Protein AF-A0A3R7R3D2-F1 (afdb_monomer_lite)

Secondary structure (DSSP, 8-state):
--HHHHHSHHHHHHHHHHHHHHHHHHHSS-S---TT--EEEEETTEEEEHHHHHHHHHHHHHHHHHHHHH-SS--HHHHHHHHHHTT-SSS---TTHHHHHHHHHHHHHHHTT----HHHHHHHIIIIITEETTEE-HHHHHHIIIIIHHHHT--HHHHHHHHHHHHHHHHHHHHHHTT----HHHHHHHHHHHT-----------STTSSSSPPPPHHHHHHHH-

Structure (mmCIF, N/CA/C/O backbone):
data_AF-A0A3R7R3D2-F1
#
_entry.id   AF-A0A3R7R3D2-F1
#
loop_
_atom_site.group_PDB
_atom_site.id
_atom_site.type_symbol
_atom_site.label_atom_id
_atom_site.label_alt_id
_atom_site.label_comp_id
_atom_site.label_asym_id
_atom_site.label_entity_id
_atom_site.label_seq_id
_atom_site.pdbx_PDB_ins_code
_atom_site.Cartn_x
_atom_site.Cartn_y
_atom_site.Cartn_z
_atom_site.occupancy
_atom_site.B_iso_or_equiv
_atom_site.auth_seq_id
_atom_site.auth_comp_id
_atom_site.auth_asym_id
_atom_site.auth_atom_id
_atom_site.pdbx_PDB_model_num
ATOM 1 N N . MET A 1 1 ? -27.486 26.426 54.661 1.00 48.50 1 MET A N 1
ATOM 2 C CA . MET A 1 1 ? -27.066 26.237 53.249 1.00 48.50 1 MET A CA 1
ATOM 3 C C . MET A 1 1 ? -26.950 24.770 52.811 1.00 48.50 1 MET A C 1
ATOM 5 O O . MET A 1 1 ? -26.955 24.526 51.615 1.00 48.50 1 MET A O 1
ATOM 9 N N . LEU A 1 2 ? -26.895 23.789 53.725 1.00 50.38 2 LEU A N 1
ATOM 10 C CA . LEU A 1 2 ? -26.911 22.352 53.384 1.00 50.38 2 LEU A CA 1
ATOM 11 C C . LEU A 1 2 ? -28.327 21.762 53.187 1.00 50.38 2 LEU A C 1
ATOM 13 O O . LEU A 1 2 ? -28.480 20.761 52.495 1.00 50.38 2 LEU A O 1
ATOM 17 N N . GLU A 1 3 ? -29.375 22.386 53.736 1.00 55.31 3 GLU A N 1
ATOM 18 C CA . GLU A 1 3 ? -30.762 21.899 53.597 1.00 55.31 3 GLU A CA 1
ATOM 19 C C . GLU A 1 3 ? -31.335 22.055 52.183 1.00 55.31 3 GLU A C 1
ATOM 21 O O . GLU A 1 3 ? -32.093 21.198 51.727 1.00 55.31 3 GLU A O 1
ATOM 26 N N . THR A 1 4 ? -30.936 23.095 51.447 1.00 58.91 4 THR A N 1
ATOM 27 C CA . THR A 1 4 ? -31.393 23.321 50.068 1.00 58.91 4 THR A CA 1
ATOM 28 C C . THR A 1 4 ? -30.913 22.203 49.135 1.00 58.91 4 THR A C 1
ATOM 30 O O . THR A 1 4 ? -31.680 21.724 48.305 1.00 58.91 4 THR A O 1
ATOM 33 N N . PHE A 1 5 ? -29.689 21.696 49.330 1.00 55.75 5 PHE A N 1
ATOM 34 C CA . PHE A 1 5 ? -29.148 20.571 48.555 1.00 55.75 5 PHE A CA 1
ATOM 35 C C . PHE A 1 5 ? -29.854 19.239 48.838 1.00 55.75 5 PHE A C 1
ATOM 37 O O . PHE A 1 5 ? -29.937 18.391 47.949 1.00 55.75 5 PHE A O 1
ATOM 44 N N . ARG A 1 6 ? -30.405 19.060 50.046 1.00 60.88 6 ARG A N 1
ATOM 45 C CA . ARG A 1 6 ? -31.136 17.844 50.434 1.00 60.88 6 ARG A CA 1
ATOM 46 C C . ARG A 1 6 ? -32.587 17.835 49.935 1.00 60.88 6 ARG A C 1
ATOM 48 O O . ARG A 1 6 ? -33.145 16.773 49.689 1.00 60.88 6 ARG A O 1
ATOM 55 N N . LYS A 1 7 ? -33.197 19.013 49.758 1.00 64.69 7 LYS A N 1
ATOM 56 C CA . LYS A 1 7 ? -34.586 19.149 49.280 1.00 64.69 7 LYS A CA 1
ATOM 57 C C . LYS A 1 7 ? -34.721 18.966 47.763 1.00 64.69 7 LYS A C 1
ATOM 59 O O . LYS A 1 7 ? -35.743 18.471 47.304 1.00 64.69 7 LYS A O 1
ATOM 64 N N . TYR A 1 8 ? -33.686 19.314 46.996 1.00 64.62 8 TYR A N 1
ATOM 65 C CA . TYR A 1 8 ? -33.687 19.212 45.529 1.00 64.62 8 TYR A CA 1
ATOM 66 C C . TYR A 1 8 ? -32.844 18.054 44.985 1.00 64.62 8 TYR A C 1
ATOM 68 O O . TYR A 1 8 ? -32.629 17.980 43.780 1.00 64.62 8 TYR A O 1
ATOM 76 N N . THR A 1 9 ? -32.382 17.127 45.833 1.00 69.06 9 THR A N 1
ATOM 77 C CA . THR A 1 9 ? -31.526 16.005 45.403 1.00 69.06 9 THR A CA 1
ATOM 78 C C . THR A 1 9 ? -32.217 15.145 44.341 1.00 69.06 9 THR A C 1
ATOM 80 O O . THR A 1 9 ? -31.605 14.788 43.342 1.00 69.06 9 THR A O 1
ATOM 83 N N . ILE A 1 10 ? -33.520 14.891 44.502 1.00 71.56 10 ILE A N 1
ATOM 84 C CA . ILE A 1 10 ? -34.320 14.113 43.543 1.00 71.56 10 ILE A CA 1
ATOM 85 C C . ILE A 1 10 ? -34.501 14.883 42.225 1.00 71.56 10 ILE A C 1
ATOM 87 O O . ILE A 1 10 ? -34.337 14.314 41.148 1.00 71.56 10 ILE A O 1
ATOM 91 N N . SER A 1 11 ? -34.766 16.190 42.291 1.00 73.06 11 SER A N 1
ATOM 92 C CA . SER A 1 11 ? -34.887 17.050 41.106 1.00 73.06 11 SER A CA 1
ATOM 93 C C . SER A 1 11 ? -33.562 17.172 40.344 1.00 73.06 11 SER A C 1
ATOM 95 O O . SER A 1 11 ? -33.550 17.140 39.119 1.00 73.06 11 SER A O 1
ATOM 97 N N . MET A 1 12 ? -32.438 17.258 41.058 1.00 73.81 12 MET A N 1
ATOM 98 C CA . MET A 1 12 ? -31.099 17.340 40.475 1.00 73.81 12 MET A CA 1
ATOM 99 C C . MET A 1 12 ? -30.709 16.038 39.769 1.00 73.81 12 MET A C 1
ATOM 101 O O . MET A 1 12 ? -30.173 16.086 38.666 1.00 73.81 12 MET A O 1
ATOM 105 N N . ILE A 1 13 ? -31.042 14.884 40.360 1.00 77.25 13 ILE A N 1
ATOM 106 C CA . ILE A 1 13 ? -30.847 13.568 39.734 1.00 77.25 13 ILE A CA 1
ATOM 107 C C . ILE A 1 13 ? -31.709 13.440 38.475 1.00 77.25 13 ILE A C 1
ATOM 109 O O . ILE A 1 13 ? -31.206 13.000 37.446 1.00 77.25 13 ILE A O 1
ATOM 113 N N . ALA A 1 14 ? -32.972 13.877 38.510 1.00 79.50 14 ALA A N 1
ATOM 114 C CA . ALA A 1 14 ? -33.846 13.846 37.337 1.00 79.50 14 ALA A CA 1
ATOM 115 C C . ALA A 1 14 ? -33.295 14.697 36.177 1.00 79.50 14 ALA A C 1
ATOM 117 O O . ALA A 1 14 ? -33.272 14.238 35.037 1.00 79.50 14 ALA A O 1
ATOM 118 N N . VAL A 1 15 ? -32.777 15.898 36.462 1.00 80.38 15 VAL A N 1
ATOM 119 C CA . VAL A 1 15 ? -32.115 16.743 35.453 1.00 80.38 15 VAL A CA 1
ATOM 120 C C . VAL A 1 15 ? -30.860 16.063 34.903 1.00 80.38 15 VAL A C 1
ATOM 122 O O . VAL A 1 15 ? -30.658 16.051 33.692 1.00 80.38 15 VAL A O 1
ATOM 125 N N . LEU A 1 16 ? -30.045 15.446 35.762 1.00 77.81 16 LEU A N 1
ATOM 126 C CA . LEU A 1 16 ? -28.847 14.715 35.345 1.00 77.81 16 LEU A CA 1
ATOM 127 C C . LEU A 1 16 ? -29.184 13.528 34.439 1.00 77.81 16 LEU A C 1
ATOM 129 O O . LEU A 1 16 ? -28.505 13.321 33.441 1.00 77.81 16 LEU A O 1
ATOM 133 N N . VAL A 1 17 ? -30.255 12.792 34.742 1.00 80.62 17 VAL A N 1
ATOM 134 C CA . VAL A 1 17 ? -30.734 11.681 33.911 1.00 80.62 17 VAL A CA 1
ATOM 135 C C . VAL A 1 17 ? -31.257 12.189 32.571 1.00 80.62 17 VAL A C 1
ATOM 137 O O . VAL A 1 17 ? -30.937 11.595 31.552 1.00 80.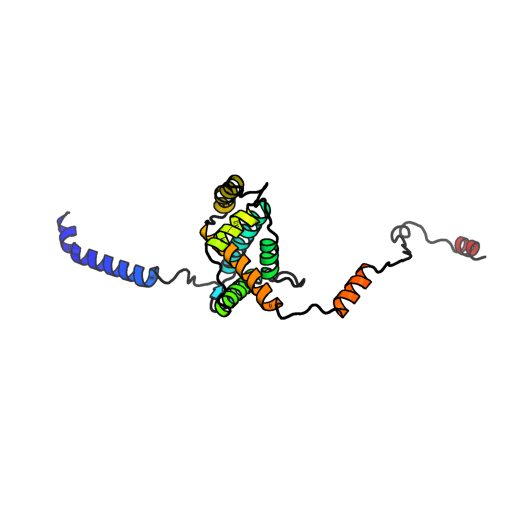62 17 VAL A O 1
ATOM 140 N N . VAL A 1 18 ? -31.988 13.306 32.522 1.00 80.69 18 VAL A N 1
ATOM 141 C CA . VAL A 1 18 ? -32.446 13.894 31.249 1.00 80.69 18 VAL A CA 1
ATOM 142 C C . VAL A 1 18 ? -31.270 14.392 30.409 1.00 80.69 18 VAL A C 1
ATOM 144 O O . VAL A 1 18 ? -31.238 14.146 29.205 1.00 80.69 18 VAL A O 1
ATOM 147 N N . VAL A 1 19 ? -30.269 15.026 31.028 1.00 77.19 19 VAL A N 1
ATOM 148 C CA . VAL A 1 19 ? -29.026 15.413 30.344 1.00 77.19 19 VAL A CA 1
ATOM 149 C C . VAL A 1 19 ? -28.287 14.177 29.846 1.00 77.19 19 VAL A C 1
ATOM 151 O O . VAL A 1 19 ? -27.844 14.172 28.706 1.00 77.19 19 VAL A O 1
ATOM 154 N N . PHE A 1 20 ? -28.195 13.117 30.650 1.00 75.31 20 PHE A N 1
ATOM 155 C CA . PHE A 1 20 ? -27.511 11.878 30.286 1.00 75.31 20 PHE A CA 1
ATOM 156 C C . PHE A 1 20 ? -28.239 11.123 29.172 1.00 75.31 20 PHE A C 1
ATOM 158 O O . PHE A 1 20 ? -27.601 10.669 28.236 1.00 75.31 20 PHE A O 1
ATOM 165 N N . VAL A 1 21 ? -29.569 11.046 29.206 1.00 73.06 21 VAL A N 1
ATOM 166 C CA . VAL A 1 21 ? -30.393 10.486 28.125 1.00 73.06 21 VAL A CA 1
ATOM 167 C C . VAL A 1 21 ? -30.248 11.344 26.868 1.00 73.06 21 VAL A C 1
ATOM 169 O O . VAL A 1 21 ? -30.033 10.800 25.791 1.00 73.06 21 VAL A O 1
ATOM 172 N N . GLY A 1 22 ? -30.244 12.674 26.991 1.00 63.66 22 GLY A N 1
ATOM 173 C CA . GLY A 1 22 ? -29.906 13.572 25.887 1.00 63.66 22 GLY A CA 1
ATOM 174 C C . GLY A 1 22 ? -28.520 13.274 25.307 1.00 63.66 22 GLY A C 1
ATOM 175 O O . GLY A 1 22 ? -28.381 13.118 24.102 1.00 63.66 22 GLY A O 1
ATOM 176 N N . LEU A 1 23 ? -27.504 13.097 26.149 1.00 68.62 23 LEU A N 1
ATOM 177 C CA . LEU A 1 23 ? -26.127 12.802 25.742 1.00 68.62 23 LEU A CA 1
ATOM 178 C C . LEU A 1 23 ? -25.950 11.384 25.183 1.00 68.62 23 LEU A C 1
ATOM 180 O O . LEU A 1 23 ? -25.135 11.182 24.295 1.00 68.62 23 LEU A O 1
ATOM 184 N N . VAL A 1 24 ? -26.710 10.400 25.650 1.00 65.31 24 VAL A N 1
ATOM 185 C CA . VAL A 1 24 ? -26.634 9.017 25.161 1.00 65.31 24 VAL A CA 1
ATOM 186 C C . VAL A 1 24 ? -27.396 8.868 23.846 1.00 65.31 24 VAL A C 1
ATOM 188 O O . VAL A 1 24 ? -26.887 8.240 22.923 1.00 65.31 24 VAL A O 1
ATOM 191 N N . PHE A 1 25 ? -28.569 9.492 23.708 1.00 60.38 25 PHE A N 1
ATOM 192 C CA . PHE A 1 25 ? -29.359 9.413 22.476 1.00 60.38 25 PHE A CA 1
ATOM 193 C C . PHE A 1 25 ? -28.894 10.393 21.387 1.00 60.38 25 PHE A C 1
ATOM 195 O O . PHE A 1 25 ? -28.944 10.036 20.214 1.00 60.38 25 PHE A O 1
ATOM 202 N N . PHE A 1 26 ? -28.387 11.586 21.728 1.00 54.88 26 PHE A N 1
ATOM 203 C CA . PHE A 1 26 ? -27.802 12.513 20.742 1.00 54.88 26 PHE A CA 1
ATOM 204 C C . PHE A 1 26 ? -26.276 12.402 20.613 1.00 54.88 26 PHE A C 1
ATOM 206 O O . PHE A 1 26 ? -25.740 12.627 19.527 1.00 54.88 26 PHE A O 1
ATOM 213 N N . GLY A 1 27 ? -25.559 12.051 21.681 1.00 41.72 27 GLY A N 1
ATOM 214 C CA . GLY A 1 27 ? -24.091 12.068 21.715 1.00 41.72 27 GLY A CA 1
ATOM 215 C C . GLY A 1 27 ? -23.402 10.755 21.341 1.00 41.72 27 GLY A C 1
ATOM 216 O O . GLY A 1 27 ? -22.196 10.776 21.111 1.00 41.72 27 GLY A O 1
ATOM 217 N N . ALA A 1 28 ? -24.122 9.635 21.206 1.00 44.97 28 ALA A N 1
ATOM 218 C CA . ALA A 1 28 ? -23.523 8.348 20.820 1.00 44.97 28 ALA A CA 1
ATOM 219 C C . ALA A 1 28 ? -23.758 7.938 19.349 1.00 44.97 28 ALA A C 1
ATOM 221 O O . ALA A 1 28 ? -23.298 6.878 18.935 1.00 44.97 28 ALA A O 1
ATOM 222 N N . GLY A 1 29 ? -24.435 8.767 18.542 1.00 43.28 29 GLY A N 1
ATOM 223 C CA . GLY A 1 29 ? -24.813 8.400 17.167 1.00 43.28 29 GLY A CA 1
ATOM 224 C C . GLY A 1 29 ? -24.763 9.512 16.119 1.00 43.28 29 GLY A C 1
ATOM 225 O O . GLY A 1 29 ? -25.191 9.289 14.992 1.00 43.28 29 GLY A O 1
ATOM 226 N N . SER A 1 30 ? -24.247 10.701 16.443 1.00 44.09 30 SER A N 1
ATOM 227 C CA . SER A 1 30 ? -24.150 11.809 15.481 1.00 44.09 30 SER A CA 1
ATOM 228 C C . SER A 1 30 ? -22.743 12.404 15.430 1.00 44.09 30 SER A C 1
ATOM 230 O O . SER A 1 30 ? -22.502 13.577 15.704 1.00 44.09 30 SER A O 1
ATOM 232 N N . SER A 1 31 ? -21.762 11.590 15.042 1.00 43.62 31 SER A N 1
ATOM 233 C CA . SER A 1 31 ? -20.476 12.131 14.609 1.00 43.62 31 SER A CA 1
ATOM 234 C C . SER A 1 31 ? -20.680 12.946 13.321 1.00 43.62 31 SER A C 1
ATOM 236 O O . SER A 1 31 ? -20.747 12.422 12.215 1.00 43.62 31 SER A O 1
ATOM 238 N N . ASN A 1 32 ? -20.746 14.270 13.484 1.00 42.47 32 ASN A N 1
ATOM 239 C CA . ASN A 1 32 ? -20.616 15.289 12.437 1.00 42.47 32 ASN A CA 1
ATOM 240 C C . ASN A 1 32 ? -21.773 15.456 11.433 1.00 42.47 32 ASN A C 1
ATOM 242 O O . ASN A 1 32 ? -21.513 15.653 10.243 1.00 42.47 32 ASN A O 1
ATOM 246 N N . LEU A 1 33 ? -23.027 15.561 11.891 1.00 42.34 33 LEU A N 1
ATOM 247 C CA . LEU A 1 33 ? -24.025 16.326 11.122 1.00 42.34 33 LEU A CA 1
ATOM 248 C C . LEU A 1 33 ? -23.747 17.834 11.277 1.00 42.34 33 LEU A C 1
ATOM 250 O O . LEU A 1 33 ? -24.447 18.577 11.960 1.00 42.34 33 LEU A O 1
ATOM 254 N N . GLY A 1 34 ? -22.661 18.289 10.652 1.00 41.44 34 GLY A N 1
ATOM 255 C CA . GLY A 1 34 ? -22.453 19.704 10.399 1.00 41.44 34 GLY A CA 1
ATOM 256 C C . GLY A 1 34 ? -23.502 20.174 9.398 1.00 41.44 34 GLY A C 1
ATOM 257 O O . GLY A 1 34 ? -23.398 19.876 8.210 1.00 41.44 34 GLY A O 1
ATOM 258 N N . PHE A 1 35 ? -24.504 20.909 9.874 1.00 43.88 35 PHE A N 1
ATOM 259 C CA . PHE A 1 35 ? -25.316 21.772 9.023 1.00 43.88 35 PHE A CA 1
ATOM 260 C C . PHE A 1 35 ? -24.374 22.690 8.218 1.00 43.88 35 PHE A C 1
ATOM 262 O O . PHE A 1 35 ? -23.633 23.475 8.807 1.00 43.88 35 PHE A O 1
ATOM 269 N N . GLY A 1 36 ? -24.393 22.589 6.882 1.00 52.12 36 GLY A N 1
ATOM 270 C CA . GLY A 1 36 ? -23.939 23.682 6.009 1.00 52.12 36 GLY A CA 1
ATOM 271 C C . GLY A 1 36 ? -22.860 23.406 4.954 1.00 52.12 36 GLY A C 1
ATOM 272 O O . GLY A 1 36 ? -22.473 24.354 4.281 1.00 52.12 36 GLY A O 1
ATOM 273 N N . ALA A 1 37 ? -22.373 22.177 4.750 1.00 59.75 37 ALA A N 1
ATOM 274 C CA . ALA A 1 37 ? -21.471 21.890 3.622 1.00 59.75 37 ALA A CA 1
ATOM 275 C C . ALA A 1 37 ? -22.144 20.955 2.601 1.00 59.75 37 ALA A C 1
ATOM 277 O O . ALA A 1 37 ? -22.624 19.895 3.009 1.00 59.75 37 ALA A O 1
ATOM 278 N N . PRO A 1 38 ? -22.181 21.303 1.298 1.00 71.69 38 PRO A N 1
ATOM 279 C CA . PRO A 1 38 ? -22.749 20.427 0.281 1.00 71.69 38 PRO A CA 1
ATOM 280 C C . PRO A 1 38 ? -21.961 19.115 0.205 1.00 71.69 38 PRO A C 1
ATOM 282 O O . PRO A 1 38 ? -20.733 19.095 0.345 1.00 71.69 38 PRO A O 1
ATOM 285 N N . VAL A 1 39 ? -22.683 18.015 -0.004 1.00 73.25 39 VAL A N 1
ATOM 286 C CA . VAL A 1 39 ? -22.083 16.713 -0.310 1.00 73.25 39 VAL A CA 1
ATOM 287 C C . VAL A 1 39 ? -21.448 16.819 -1.690 1.00 73.25 39 VAL A C 1
ATOM 289 O O . VAL A 1 39 ? -22.110 17.220 -2.643 1.00 73.25 39 VAL A O 1
ATOM 292 N N . VAL A 1 40 ? -20.157 16.504 -1.778 1.00 70.88 40 VAL A N 1
ATOM 293 C CA . VAL A 1 40 ? -19.385 16.591 -3.029 1.00 70.88 40 VAL A CA 1
ATOM 294 C C . VAL A 1 40 ? -19.168 15.205 -3.630 1.00 70.88 40 VAL A C 1
ATOM 296 O O . VAL A 1 40 ? -19.094 15.076 -4.846 1.00 70.88 40 VAL A O 1
ATOM 299 N N . VAL A 1 41 ? -19.100 14.167 -2.791 1.00 75.38 41 VAL A N 1
ATOM 300 C CA . VAL A 1 41 ? -18.951 12.772 -3.219 1.00 75.38 41 VAL A CA 1
ATOM 301 C C . VAL A 1 41 ? -19.862 11.886 -2.382 1.00 75.38 41 VAL A C 1
ATOM 303 O O . VAL A 1 41 ? -19.877 11.983 -1.153 1.00 75.3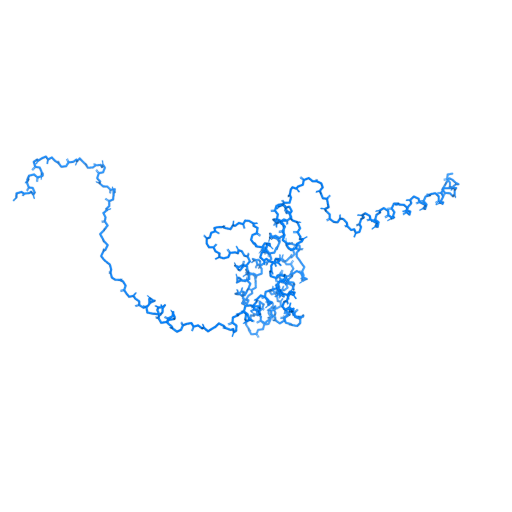8 41 VAL A O 1
ATOM 306 N N . GLU A 1 42 ? -20.593 11.002 -3.050 1.00 78.25 42 GLU A N 1
ATOM 307 C CA . GLU A 1 42 ? -21.302 9.884 -2.438 1.00 78.25 42 GLU A CA 1
ATOM 308 C C . GLU A 1 42 ? -20.794 8.592 -3.079 1.00 78.25 42 GLU A C 1
ATOM 310 O O . GLU A 1 42 ? -20.876 8.423 -4.292 1.00 78.25 42 GLU A O 1
ATOM 315 N N . ALA A 1 43 ? -20.229 7.700 -2.268 1.00 75.00 43 ALA A N 1
ATOM 316 C CA . ALA A 1 43 ? -19.701 6.420 -2.722 1.00 75.00 43 ALA A CA 1
ATOM 317 C C . ALA A 1 43 ? -20.078 5.336 -1.711 1.00 75.00 43 ALA A C 1
ATOM 319 O O . ALA A 1 43 ? -19.847 5.491 -0.513 1.00 75.00 43 ALA A O 1
ATOM 320 N N . TYR A 1 44 ? -20.691 4.250 -2.189 1.00 75.12 44 TYR A N 1
ATOM 321 C CA . TYR A 1 44 ? -21.086 3.093 -1.370 1.00 75.12 44 TYR A CA 1
ATOM 322 C C . TYR A 1 44 ? -21.882 3.455 -0.099 1.00 75.12 44 TYR A C 1
ATOM 324 O O . TYR A 1 44 ? -21.677 2.877 0.965 1.00 75.12 44 TYR A O 1
ATOM 332 N N . GLY A 1 45 ? -22.785 4.438 -0.201 1.00 72.25 45 GLY A N 1
ATOM 333 C CA . GLY A 1 45 ? -23.619 4.911 0.913 1.00 72.25 45 GLY A CA 1
ATOM 334 C C . GLY A 1 45 ? -22.909 5.843 1.902 1.00 72.25 45 GLY A C 1
ATOM 335 O O . GLY A 1 45 ? -23.534 6.313 2.852 1.00 72.25 45 GLY A O 1
ATOM 336 N N . GLN A 1 46 ? -21.626 6.150 1.685 1.00 79.50 46 GLN A N 1
ATOM 337 C CA . GLN A 1 46 ? -20.881 7.138 2.460 1.00 79.50 46 GLN A CA 1
ATOM 338 C C . GLN A 1 46 ? -20.887 8.490 1.745 1.00 79.50 46 GLN A C 1
ATOM 340 O O . GLN A 1 46 ? -20.537 8.591 0.568 1.00 79.50 46 GLN A O 1
ATOM 345 N N . LYS A 1 47 ? -21.275 9.542 2.473 1.00 81.44 47 LYS A N 1
ATOM 346 C CA . LYS A 1 47 ? -21.340 10.920 1.972 1.00 81.44 47 LYS A CA 1
ATOM 347 C C . LYS A 1 47 ? -20.169 11.724 2.514 1.00 81.44 47 LYS A C 1
ATOM 349 O O . LYS A 1 47 ? -19.973 11.796 3.726 1.00 81.44 47 LYS A O 1
ATOM 354 N N . PHE A 1 48 ? -19.435 12.372 1.619 1.00 78.69 48 PHE A N 1
ATOM 355 C CA . PHE A 1 48 ? -18.292 13.210 1.951 1.00 78.69 48 PHE A CA 1
ATOM 356 C C . PHE A 1 48 ? -18.544 14.647 1.508 1.00 78.69 48 PHE A C 1
ATOM 358 O O . PHE A 1 48 ? -18.869 14.926 0.349 1.00 78.69 48 PHE A O 1
ATOM 365 N N . ASN A 1 49 ? -18.334 15.586 2.428 1.00 82.50 49 ASN A N 1
ATOM 366 C CA . ASN A 1 49 ? -18.092 16.972 2.047 1.00 82.50 49 ASN A CA 1
ATOM 367 C C . ASN A 1 49 ? -16.621 17.162 1.630 1.00 82.50 49 ASN A C 1
ATOM 369 O O . ASN A 1 49 ? -15.753 16.343 1.937 1.00 82.50 49 ASN A O 1
ATOM 373 N N . GLN A 1 50 ? -16.313 18.277 0.965 1.00 78.25 50 GLN A N 1
ATOM 374 C CA . GLN A 1 50 ? -14.974 18.521 0.411 1.00 78.25 50 GLN A CA 1
ATOM 375 C C . GLN A 1 50 ? -13.848 18.492 1.462 1.00 78.25 50 GLN A C 1
ATOM 377 O O . GLN A 1 50 ? -12.735 18.053 1.180 1.00 78.25 50 GLN A O 1
ATOM 382 N N . ARG A 1 51 ? -14.118 18.948 2.693 1.00 80.12 51 ARG A N 1
ATOM 383 C CA . ARG A 1 51 ? -13.120 18.959 3.778 1.00 80.12 51 ARG A CA 1
ATOM 384 C C . ARG A 1 51 ? -12.864 17.560 4.329 1.00 80.12 51 ARG A C 1
ATOM 386 O O . ARG A 1 51 ? -11.724 17.235 4.643 1.00 80.12 51 ARG A O 1
ATOM 393 N N . GLN A 1 52 ? -13.914 16.759 4.484 1.00 79.00 52 GLN A N 1
ATOM 394 C CA . GLN A 1 52 ? -13.816 15.367 4.922 1.00 79.00 52 GLN A CA 1
ATOM 395 C C . GLN A 1 52 ? -13.053 14.540 3.898 1.00 79.00 52 GLN A C 1
ATOM 397 O O . GLN A 1 52 ? -12.173 13.778 4.285 1.00 79.00 52 GLN A O 1
ATOM 402 N N . LEU A 1 53 ? -13.340 14.759 2.616 1.00 77.88 53 LEU A N 1
ATOM 403 C CA . LEU A 1 53 ? -12.677 14.079 1.517 1.00 77.88 53 LEU A CA 1
ATOM 404 C C . LEU A 1 53 ? -11.165 14.336 1.523 1.00 77.88 53 LEU A C 1
ATOM 406 O O . LEU A 1 53 ? -10.387 13.393 1.648 1.00 77.88 53 LEU A O 1
ATOM 410 N N . LYS A 1 54 ? -10.755 15.614 1.537 1.00 77.69 54 LYS A N 1
ATOM 411 C CA . LYS A 1 54 ? -9.335 15.992 1.612 1.00 77.69 54 LYS A CA 1
ATOM 412 C C . LYS A 1 54 ? -8.646 15.426 2.846 1.00 77.69 54 LYS A C 1
ATOM 414 O O . LYS A 1 54 ? -7.572 14.854 2.745 1.00 77.69 54 LYS A O 1
ATOM 419 N N . LYS A 1 55 ? -9.273 15.525 4.023 1.00 81.50 55 LYS A N 1
ATOM 420 C CA . LYS A 1 55 ? -8.696 14.971 5.260 1.00 81.50 55 LYS A CA 1
ATOM 421 C C . LYS A 1 55 ? -8.531 13.453 5.203 1.00 81.50 55 LYS A C 1
ATOM 423 O O . LYS A 1 55 ? -7.591 12.929 5.795 1.00 81.50 55 LYS A O 1
ATOM 428 N N . PHE A 1 56 ? -9.459 12.750 4.564 1.00 79.56 56 PHE A N 1
ATOM 429 C CA . PHE A 1 56 ? -9.410 11.298 4.438 1.00 79.56 56 PHE A CA 1
ATOM 430 C C . PHE A 1 56 ? -8.271 10.859 3.513 1.00 79.56 56 PHE A C 1
ATOM 432 O O . PHE A 1 56 ? -7.479 9.990 3.886 1.00 79.56 56 PHE A O 1
ATOM 439 N N . GLU A 1 57 ? -8.153 11.515 2.359 1.00 80.12 57 GLU A N 1
ATOM 440 C CA . GLU A 1 57 ? -7.084 11.296 1.387 1.00 80.12 57 GLU A CA 1
ATOM 441 C C . GLU A 1 57 ? -5.709 11.673 1.948 1.00 80.12 57 GLU A C 1
ATOM 443 O O . GLU A 1 57 ? -4.796 10.849 1.942 1.00 80.12 57 GLU A O 1
ATOM 448 N N . GLU A 1 58 ? -5.561 12.882 2.499 1.00 82.06 58 GLU A N 1
ATOM 449 C CA . GLU A 1 58 ? -4.289 13.388 3.029 1.00 82.06 58 GLU A CA 1
ATOM 450 C C . GLU A 1 58 ? -3.715 12.475 4.115 1.00 82.06 58 GLU A C 1
ATOM 452 O O . GLU A 1 58 ? -2.505 12.278 4.181 1.00 82.06 58 GLU A O 1
ATOM 457 N N . ARG A 1 59 ? -4.558 11.900 4.980 1.00 81.12 59 ARG A N 1
ATOM 458 C CA . ARG A 1 59 ? -4.088 11.005 6.048 1.00 81.12 59 ARG A CA 1
ATOM 459 C C . ARG A 1 59 ? -3.515 9.701 5.498 1.00 81.12 59 ARG A C 1
ATOM 461 O O . ARG A 1 59 ? -2.453 9.282 5.949 1.00 81.12 59 ARG A O 1
ATOM 468 N N . HIS A 1 60 ? -4.196 9.076 4.537 1.00 82.19 60 HIS A N 1
ATOM 469 C CA . HIS A 1 60 ? -3.743 7.806 3.959 1.00 82.19 60 HIS A CA 1
ATOM 470 C C . HIS A 1 60 ? -2.529 7.995 3.059 1.00 82.19 60 HIS A C 1
ATOM 472 O O . HIS A 1 60 ? -1.543 7.277 3.200 1.00 82.19 60 HIS A O 1
ATOM 478 N N . THR A 1 61 ? -2.571 8.994 2.181 1.00 86.56 61 THR A N 1
ATOM 479 C CA . THR A 1 61 ? -1.469 9.272 1.255 1.00 86.56 61 THR A CA 1
ATOM 480 C C . THR A 1 61 ? -0.199 9.658 2.006 1.00 86.56 61 THR A C 1
ATOM 482 O O . THR A 1 61 ? 0.857 9.117 1.704 1.00 86.56 61 THR A O 1
ATOM 485 N N . ARG A 1 62 ? -0.284 10.486 3.059 1.00 89.75 62 ARG A N 1
ATOM 486 C CA . ARG A 1 62 ? 0.889 10.818 3.885 1.00 89.75 62 ARG A CA 1
ATOM 487 C C . ARG A 1 62 ? 1.491 9.599 4.571 1.00 89.75 62 ARG A C 1
ATOM 489 O O . ARG A 1 62 ? 2.712 9.499 4.594 1.00 89.75 62 ARG A O 1
ATOM 496 N N . LEU A 1 63 ? 0.674 8.691 5.111 1.00 92.00 63 LEU A N 1
ATOM 497 C CA . LEU A 1 63 ? 1.188 7.472 5.742 1.00 92.00 63 LEU A CA 1
ATOM 498 C C . LEU A 1 63 ? 1.922 6.592 4.724 1.00 92.00 63 LEU A C 1
ATOM 500 O O . LEU A 1 63 ? 3.030 6.147 5.007 1.00 92.00 63 LEU A O 1
ATOM 504 N N . ILE A 1 64 ? 1.350 6.407 3.529 1.00 92.62 64 ILE A N 1
ATOM 505 C CA . ILE A 1 64 ? 1.990 5.652 2.443 1.00 92.62 64 ILE A CA 1
ATOM 506 C C . ILE A 1 64 ? 3.304 6.312 2.023 1.00 92.62 64 ILE A C 1
ATOM 508 O O . ILE A 1 64 ? 4.311 5.621 1.889 1.00 92.62 64 ILE A O 1
ATOM 512 N N . THR A 1 65 ? 3.323 7.637 1.852 1.00 92.06 65 THR A N 1
ATOM 513 C CA . THR A 1 65 ? 4.538 8.375 1.487 1.00 92.06 65 THR A CA 1
ATOM 514 C C . THR A 1 65 ? 5.615 8.236 2.557 1.00 92.06 65 THR A C 1
ATOM 516 O O . THR A 1 65 ? 6.752 7.921 2.223 1.00 92.06 65 THR A O 1
ATOM 519 N N . ARG A 1 66 ? 5.275 8.424 3.841 1.00 93.38 66 ARG A N 1
ATOM 520 C CA . ARG A 1 66 ? 6.246 8.262 4.934 1.00 93.38 66 ARG A CA 1
ATOM 521 C C . ARG A 1 66 ? 6.790 6.847 4.983 1.00 93.38 66 ARG A C 1
ATOM 523 O O . ARG A 1 66 ? 8.002 6.681 5.051 1.00 93.38 66 ARG A O 1
ATOM 530 N N . LEU A 1 67 ? 5.916 5.849 4.887 1.00 94.12 67 LEU A N 1
ATOM 531 C CA . LEU A 1 67 ? 6.313 4.446 4.879 1.00 94.12 67 LEU A CA 1
ATOM 532 C C . LEU A 1 67 ? 7.238 4.145 3.694 1.00 94.12 67 LEU A C 1
ATOM 534 O O . LEU A 1 67 ? 8.302 3.581 3.891 1.00 94.12 67 LEU A O 1
ATOM 538 N N . SER A 1 68 ? 6.903 4.620 2.493 1.00 92.81 68 SER A N 1
ATOM 539 C CA . SER A 1 68 ? 7.715 4.402 1.286 1.00 92.81 68 SER A CA 1
ATOM 540 C C . SER A 1 68 ? 9.099 5.061 1.350 1.00 92.81 68 SER A C 1
ATOM 542 O O . SER A 1 68 ? 10.022 4.601 0.692 1.00 92.81 68 SER A O 1
ATOM 544 N N . MET A 1 69 ? 9.248 6.150 2.112 1.00 91.56 69 MET A N 1
ATOM 545 C CA . MET A 1 69 ? 10.522 6.869 2.258 1.00 91.56 69 MET A CA 1
ATOM 546 C C . MET A 1 69 ? 11.411 6.344 3.391 1.00 91.56 69 MET A C 1
ATOM 548 O O . MET A 1 69 ? 12.608 6.613 3.381 1.00 91.56 69 MET A O 1
ATOM 552 N N . SER A 1 70 ? 10.830 5.676 4.388 1.00 92.38 70 SER A N 1
ATOM 553 C CA . SER A 1 70 ? 11.519 5.291 5.632 1.00 92.38 70 SER A CA 1
ATOM 554 C C . SER A 1 70 ? 11.707 3.785 5.786 1.00 92.38 70 SER A C 1
ATOM 556 O O . SER A 1 70 ? 12.627 3.354 6.477 1.00 92.38 70 SER A O 1
ATOM 558 N N . ALA A 1 71 ? 10.853 2.982 5.151 1.00 93.94 71 ALA A N 1
ATOM 559 C CA . ALA A 1 71 ? 10.977 1.536 5.136 1.00 93.94 71 ALA A CA 1
ATOM 560 C C . ALA A 1 71 ? 12.246 1.133 4.352 1.00 93.94 71 ALA A C 1
ATOM 562 O O . ALA A 1 71 ? 12.381 1.526 3.192 1.00 93.94 71 ALA A O 1
ATOM 563 N N . PRO A 1 72 ? 13.182 0.376 4.956 1.00 95.44 72 PRO A N 1
ATOM 564 C CA . PRO A 1 72 ? 14.428 -0.023 4.298 1.00 95.44 72 PRO A CA 1
ATOM 565 C C . PRO A 1 72 ? 14.251 -1.152 3.270 1.00 95.44 72 PRO A C 1
ATOM 567 O O . PRO A 1 72 ? 15.161 -1.396 2.479 1.00 95.44 72 PRO A O 1
ATOM 570 N N . GLY A 1 73 ? 13.119 -1.859 3.308 1.00 95.44 73 GLY A N 1
ATOM 571 C CA . GLY A 1 73 ? 12.830 -3.005 2.455 1.00 95.44 73 GLY A CA 1
ATOM 572 C C . GLY A 1 73 ? 12.034 -2.658 1.195 1.00 95.44 73 GLY A C 1
ATOM 573 O O . GLY A 1 73 ? 12.071 -1.538 0.683 1.00 95.44 73 GLY A O 1
ATOM 574 N N . ASP A 1 74 ? 11.310 -3.645 0.668 1.00 94.81 74 ASP A N 1
ATOM 575 C CA . ASP A 1 74 ? 10.563 -3.504 -0.581 1.00 94.81 74 ASP A CA 1
ATOM 576 C C . ASP A 1 74 ? 9.226 -2.782 -0.363 1.00 94.81 74 ASP A C 1
ATOM 578 O O . ASP A 1 74 ? 8.357 -3.227 0.384 1.00 94.81 74 ASP A O 1
ATOM 582 N N . THR A 1 75 ? 9.047 -1.661 -1.060 1.00 95.19 75 THR A N 1
ATOM 583 C CA . THR A 1 75 ? 7.849 -0.814 -1.001 1.00 95.19 75 THR A CA 1
ATOM 584 C C . THR A 1 75 ? 7.060 -0.811 -2.315 1.00 95.19 75 THR A C 1
ATOM 586 O O . THR A 1 75 ? 6.100 -0.047 -2.460 1.00 95.19 75 THR A O 1
ATOM 589 N N . GLN A 1 76 ? 7.393 -1.681 -3.277 1.00 93.00 76 GLN A N 1
ATOM 590 C CA . GLN A 1 76 ? 6.763 -1.708 -4.599 1.00 93.00 76 GLN A CA 1
ATOM 591 C C . GLN A 1 76 ? 5.240 -1.875 -4.513 1.00 93.00 76 GLN A C 1
ATOM 593 O O . GLN A 1 76 ? 4.499 -1.112 -5.141 1.00 93.00 76 GLN A O 1
ATOM 598 N N . ALA A 1 77 ? 4.759 -2.815 -3.695 1.00 93.06 77 ALA A N 1
ATOM 599 C CA . ALA A 1 77 ? 3.327 -3.059 -3.524 1.00 93.06 77 ALA A CA 1
ATOM 600 C C . ALA A 1 77 ? 2.582 -1.837 -2.949 1.00 93.06 77 ALA A C 1
ATOM 602 O O . ALA A 1 77 ? 1.447 -1.567 -3.344 1.00 93.06 77 ALA A O 1
ATOM 603 N N . LEU A 1 78 ? 3.226 -1.044 -2.079 1.00 93.12 78 LEU A N 1
ATOM 604 C CA . LEU A 1 78 ? 2.668 0.221 -1.581 1.00 93.12 78 LEU A CA 1
ATOM 605 C C . LEU A 1 78 ? 2.552 1.255 -2.702 1.00 93.12 78 LEU A C 1
ATOM 607 O O . LEU A 1 78 ? 1.522 1.918 -2.835 1.00 93.12 78 LEU A O 1
ATOM 611 N N . GLY A 1 79 ? 3.592 1.376 -3.530 1.00 90.06 79 GLY A N 1
ATOM 612 C CA . GLY A 1 79 ? 3.600 2.282 -4.677 1.00 90.06 79 GLY A CA 1
ATOM 613 C C . GLY A 1 79 ? 2.569 1.893 -5.738 1.00 90.06 79 GLY A C 1
ATOM 614 O O . GLY A 1 79 ? 1.931 2.754 -6.344 1.00 90.06 79 GLY A O 1
ATOM 615 N N . GLU A 1 80 ? 2.364 0.600 -5.974 1.00 90.25 80 GLU A N 1
ATOM 616 C CA . GLU A 1 80 ? 1.289 0.105 -6.835 1.00 90.25 80 GLU A CA 1
ATOM 617 C C . GLU A 1 80 ? -0.094 0.348 -6.245 1.00 90.25 80 GLU A C 1
ATOM 619 O O . GLU A 1 80 ? -0.986 0.785 -6.973 1.00 90.25 80 GLU A O 1
ATOM 624 N N . TYR A 1 81 ? -0.277 0.105 -4.947 1.00 92.56 81 TYR A N 1
ATOM 625 C CA . TYR A 1 81 ? -1.518 0.412 -4.245 1.00 92.56 81 TYR A CA 1
ATOM 626 C C . TYR A 1 81 ? -1.857 1.902 -4.377 1.00 92.56 81 TYR A C 1
ATOM 628 O O . TYR A 1 81 ? -2.932 2.244 -4.869 1.00 92.56 81 TYR A O 1
ATOM 636 N N . ALA A 1 82 ? -0.909 2.794 -4.072 1.00 89.69 82 ALA A N 1
ATOM 637 C CA . ALA A 1 82 ? -1.099 4.237 -4.196 1.00 89.69 82 ALA A CA 1
ATOM 638 C C . ALA A 1 82 ? -1.450 4.664 -5.628 1.00 89.69 82 ALA A C 1
ATOM 640 O O . ALA A 1 82 ? -2.406 5.412 -5.821 1.00 89.69 82 ALA A O 1
ATOM 641 N N . ARG A 1 83 ? -0.726 4.161 -6.638 1.00 86.75 83 ARG A N 1
ATOM 642 C CA . ARG A 1 83 ? -0.993 4.465 -8.057 1.00 86.75 83 ARG A CA 1
ATOM 643 C C . ARG A 1 83 ? -2.344 3.939 -8.531 1.00 86.75 83 ARG A C 1
ATOM 645 O O . ARG A 1 83 ? -3.035 4.626 -9.276 1.00 86.75 83 ARG A O 1
ATOM 652 N N . THR A 1 84 ? -2.725 2.739 -8.094 1.00 87.56 84 THR A N 1
ATOM 653 C CA . THR A 1 84 ? -4.023 2.139 -8.432 1.00 87.56 84 THR A CA 1
ATOM 654 C C . THR A 1 84 ? -5.153 3.002 -7.874 1.00 87.56 84 THR A C 1
ATOM 656 O O . THR A 1 84 ? -6.095 3.326 -8.592 1.00 87.56 84 THR A O 1
ATOM 659 N N . LEU A 1 85 ? -5.033 3.436 -6.616 1.00 88.12 85 LEU A N 1
ATOM 660 C CA . LEU A 1 85 ? -6.043 4.281 -5.988 1.00 88.12 85 LEU A CA 1
ATOM 661 C C . LEU A 1 85 ? -6.064 5.704 -6.547 1.00 88.12 85 LEU A C 1
ATOM 663 O O . LEU A 1 85 ? -7.142 6.262 -6.712 1.00 88.12 85 LEU A O 1
ATOM 667 N N . ALA A 1 86 ? -4.914 6.276 -6.897 1.00 83.25 86 ALA A N 1
ATOM 668 C CA . ALA A 1 86 ? -4.827 7.609 -7.492 1.00 83.25 86 ALA A CA 1
ATOM 669 C C . ALA A 1 86 ? -5.447 7.714 -8.903 1.00 83.25 86 ALA A C 1
ATOM 671 O O . ALA A 1 86 ? -5.490 8.812 -9.443 1.00 83.25 86 ALA A O 1
ATOM 672 N N . GLY A 1 87 ? -5.936 6.609 -9.488 1.00 71.62 87 GLY A N 1
ATOM 673 C CA . GLY A 1 87 ? -6.695 6.627 -10.738 1.00 71.62 87 GLY A CA 1
ATOM 674 C C . GLY A 1 87 ? -5.806 6.726 -11.974 1.00 71.62 87 GLY A C 1
ATOM 675 O O . GLY A 1 87 ? -5.922 7.684 -12.723 1.00 71.62 87 GLY A O 1
ATOM 676 N N . GLY A 1 88 ? -4.938 5.726 -12.190 1.00 59.25 88 GLY A N 1
ATOM 677 C CA . GLY A 1 88 ? -3.838 5.664 -13.176 1.00 59.25 88 GLY A CA 1
ATOM 678 C C . GLY A 1 88 ? -4.103 5.951 -14.671 1.00 59.25 88 GLY A C 1
ATOM 679 O O . GLY A 1 88 ? -3.294 5.551 -15.503 1.00 59.25 88 GLY A O 1
ATOM 680 N N . SER A 1 89 ? -5.175 6.641 -15.052 1.00 51.34 89 SER A N 1
ATOM 681 C CA . SER A 1 89 ? -5.329 7.234 -16.378 1.00 51.34 89 SER A CA 1
ATOM 682 C C . SER A 1 89 ? -4.628 8.595 -16.408 1.00 51.34 89 SER A C 1
ATOM 684 O O . SER A 1 89 ? -4.877 9.430 -15.549 1.00 51.34 89 SER A O 1
ATOM 686 N N . GLY A 1 90 ? -3.771 8.865 -17.396 1.00 47.75 90 GLY A N 1
ATOM 687 C CA . GLY A 1 90 ? -3.094 10.162 -17.589 1.00 47.75 90 GLY A CA 1
ATOM 688 C C . GLY A 1 90 ? -4.014 11.362 -17.891 1.00 47.75 90 GLY A C 1
ATOM 689 O O . GLY A 1 90 ? -3.555 12.369 -18.421 1.00 47.75 90 GLY A O 1
ATOM 690 N N . LEU A 1 91 ? -5.305 11.262 -17.579 1.00 45.59 91 LEU A N 1
ATOM 691 C CA . LEU A 1 91 ? -6.249 12.367 -17.504 1.00 45.59 91 LEU A CA 1
ATOM 692 C C . LEU A 1 91 ? -6.148 12.876 -16.065 1.00 45.59 91 LEU A C 1
ATOM 694 O O . LEU A 1 91 ? -6.507 12.152 -15.147 1.00 45.59 91 LEU A O 1
ATOM 698 N N . GLY A 1 92 ? -5.528 14.045 -15.879 1.00 44.34 92 GLY A N 1
ATOM 699 C CA . GLY A 1 92 ? -5.012 14.523 -14.590 1.00 44.34 92 GLY A CA 1
ATOM 700 C C . GLY A 1 92 ? -5.938 14.318 -13.379 1.00 44.34 92 GLY A C 1
ATOM 701 O O . GLY A 1 92 ? -7.156 14.289 -13.531 1.00 44.34 92 GLY A O 1
ATOM 702 N N . PRO A 1 93 ? -5.363 14.219 -12.167 1.00 46.41 93 PRO A N 1
ATOM 703 C CA . PRO A 1 93 ? -6.060 13.732 -10.982 1.00 46.41 93 PRO A CA 1
ATOM 704 C C . PRO A 1 93 ? -7.330 14.541 -10.722 1.00 46.41 93 PRO A C 1
ATOM 706 O O . PRO A 1 93 ? -7.263 15.729 -10.386 1.00 46.41 93 PRO A O 1
ATOM 709 N N . THR A 1 94 ? -8.498 13.904 -10.817 1.00 54.62 94 THR A N 1
ATOM 710 C CA . THR A 1 94 ? -9.662 14.434 -10.120 1.00 54.62 94 THR A CA 1
ATOM 711 C C . THR A 1 94 ? -9.412 14.208 -8.634 1.00 54.62 94 THR A C 1
ATOM 713 O O . THR A 1 94 ? -9.112 13.102 -8.198 1.00 54.62 94 THR A O 1
ATOM 716 N N . SER A 1 95 ? -9.496 15.278 -7.837 1.00 56.69 95 SER A N 1
ATOM 717 C CA . SER A 1 95 ? -9.155 15.344 -6.396 1.00 56.69 95 SER A CA 1
ATOM 718 C C . SER A 1 95 ? -9.933 14.363 -5.484 1.00 56.69 95 SER A C 1
ATOM 720 O O . SER A 1 95 ? -9.905 14.499 -4.264 1.00 56.69 95 SER A O 1
ATOM 722 N N . ASN A 1 96 ? -10.669 13.409 -6.052 1.00 67.19 96 ASN A N 1
ATOM 723 C CA . ASN A 1 96 ? -11.572 12.495 -5.371 1.00 67.19 96 ASN A CA 1
ATOM 724 C C . ASN A 1 96 ? -11.259 11.016 -5.673 1.00 67.19 96 ASN A C 1
ATOM 726 O O . ASN A 1 96 ? -11.814 10.144 -4.999 1.00 67.19 96 ASN A O 1
ATOM 730 N N . ASP A 1 97 ? -10.394 10.721 -6.651 1.00 79.94 97 ASP A N 1
ATOM 731 C CA . ASP A 1 97 ? -10.214 9.365 -7.188 1.00 79.94 97 ASP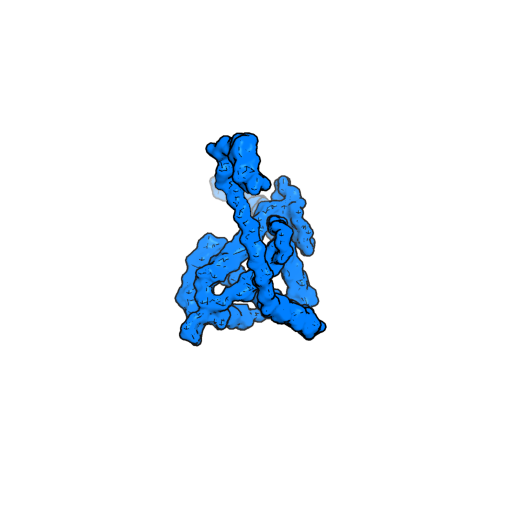 A CA 1
ATOM 732 C C . ASP A 1 97 ? -9.687 8.407 -6.129 1.00 79.94 97 ASP A C 1
ATOM 734 O O . ASP A 1 97 ? -10.214 7.309 -5.973 1.00 79.94 97 ASP A O 1
ATOM 738 N N . PHE A 1 98 ? -8.734 8.862 -5.312 1.00 84.56 98 PHE A N 1
ATOM 739 C CA . PHE A 1 98 ? -8.169 8.058 -4.233 1.00 84.56 98 PHE A CA 1
ATOM 740 C C . PHE A 1 98 ? -9.238 7.546 -3.266 1.00 84.56 98 PHE A C 1
ATOM 742 O O . PHE A 1 98 ? -9.263 6.364 -2.921 1.00 84.56 98 PHE A O 1
ATOM 749 N N . VAL A 1 99 ? -10.142 8.426 -2.826 1.00 84.75 99 VAL A N 1
ATOM 750 C CA . VAL A 1 99 ? -11.170 8.059 -1.846 1.00 84.75 99 VAL A CA 1
ATOM 751 C C . VAL A 1 99 ? -12.193 7.122 -2.465 1.00 84.75 99 VAL A C 1
ATOM 753 O O . VAL A 1 99 ? -12.519 6.100 -1.865 1.00 84.75 99 VAL A O 1
ATOM 756 N N . VAL A 1 100 ? -12.674 7.445 -3.667 1.00 85.31 100 VAL A N 1
ATOM 757 C CA . VAL A 1 100 ? -13.656 6.615 -4.371 1.00 85.31 100 VAL A CA 1
ATOM 758 C C . VAL A 1 100 ? -13.072 5.234 -4.652 1.00 85.31 100 VAL A C 1
ATOM 760 O O . VAL A 1 100 ? -13.670 4.239 -4.255 1.00 85.31 100 VAL A O 1
ATOM 763 N N . ASN A 1 101 ? -11.872 5.160 -5.230 1.00 88.88 101 ASN A N 1
ATOM 764 C CA . ASN A 1 101 ? -11.212 3.900 -5.562 1.00 88.88 101 ASN A CA 1
ATOM 765 C C . ASN A 1 101 ? -10.893 3.069 -4.321 1.00 88.88 101 ASN A C 1
ATOM 767 O O . ASN A 1 101 ? -11.011 1.846 -4.359 1.00 88.88 101 ASN A O 1
ATOM 771 N N . ARG A 1 102 ? -10.541 3.704 -3.197 1.00 90.19 102 ARG A N 1
ATOM 772 C CA . ARG A 1 102 ? -10.337 2.978 -1.942 1.00 90.19 102 ARG A CA 1
ATOM 773 C C . ARG A 1 102 ? -11.637 2.375 -1.422 1.00 90.19 102 ARG A C 1
ATOM 775 O O . ARG A 1 102 ? -11.638 1.226 -0.994 1.00 90.19 102 ARG A O 1
ATOM 782 N N . LEU A 1 103 ? -12.742 3.117 -1.468 1.00 89.56 103 LEU A N 1
ATOM 783 C CA . LEU A 1 103 ? -14.048 2.584 -1.072 1.00 89.56 103 LEU A CA 1
ATOM 784 C C . LEU A 1 103 ? -14.499 1.461 -2.016 1.00 89.56 103 LEU A C 1
ATOM 786 O O . LEU A 1 103 ? -15.025 0.451 -1.551 1.00 89.56 103 LEU A O 1
ATOM 790 N N . THR A 1 104 ? -14.218 1.590 -3.316 1.00 90.81 104 THR A N 1
ATOM 791 C CA . THR A 1 104 ? -14.419 0.526 -4.310 1.00 90.81 104 THR A CA 1
ATOM 792 C C . THR A 1 104 ? -13.618 -0.717 -3.957 1.00 90.81 104 THR A C 1
ATOM 794 O O . THR A 1 104 ? -14.168 -1.816 -3.946 1.00 90.81 104 THR A O 1
ATOM 797 N N . LEU A 1 105 ? -12.341 -0.554 -3.608 1.00 92.50 105 LEU A N 1
ATOM 798 C CA . LEU A 1 105 ? -11.495 -1.651 -3.155 1.00 92.50 105 LEU A CA 1
ATOM 799 C C . LEU A 1 105 ? -12.071 -2.299 -1.894 1.00 92.50 105 LEU A C 1
ATOM 801 O O . LEU A 1 105 ? -12.195 -3.515 -1.851 1.00 92.50 105 LEU A O 1
ATOM 805 N N . GLN A 1 106 ? -12.482 -1.519 -0.894 1.00 92.06 106 GLN A N 1
ATOM 806 C CA . GLN A 1 106 ? -13.081 -2.051 0.334 1.00 92.06 106 GLN A CA 1
ATOM 807 C C . GLN A 1 106 ? -14.365 -2.840 0.076 1.00 92.06 106 GLN A C 1
ATOM 809 O O . GLN A 1 106 ? -14.552 -3.914 0.651 1.00 92.06 106 GLN A O 1
ATOM 814 N N . LYS A 1 107 ? -15.217 -2.349 -0.828 1.00 92.38 107 LYS A N 1
ATOM 815 C CA . LYS A 1 107 ? -16.401 -3.073 -1.296 1.00 92.38 107 LYS A CA 1
ATOM 816 C C . LYS A 1 107 ? -16.008 -4.385 -1.978 1.00 92.38 107 LYS A C 1
ATOM 818 O O . LYS A 1 107 ? -16.554 -5.424 -1.626 1.00 92.38 107 LYS A O 1
ATOM 823 N N . ALA A 1 108 ? -15.046 -4.350 -2.899 1.00 92.06 108 ALA A N 1
ATOM 824 C CA . ALA A 1 108 ? -14.573 -5.538 -3.604 1.00 92.06 108 ALA A CA 1
ATOM 825 C C . ALA A 1 108 ? -13.962 -6.565 -2.639 1.00 92.06 108 ALA A C 1
ATOM 827 O O . ALA A 1 108 ? -14.284 -7.743 -2.720 1.00 92.06 108 ALA A O 1
ATOM 828 N N . MET A 1 109 ? -13.149 -6.137 -1.671 1.00 93.88 109 MET A N 1
ATOM 829 C CA . MET A 1 109 ? -12.617 -7.030 -0.640 1.00 93.88 109 MET A CA 1
ATOM 830 C C . MET A 1 109 ? -13.743 -7.749 0.111 1.00 93.88 109 MET A C 1
ATOM 832 O O . MET A 1 109 ? -13.668 -8.958 0.300 1.00 93.88 109 MET A O 1
ATOM 836 N N . ALA A 1 110 ? -14.803 -7.031 0.494 1.00 93.44 110 ALA A N 1
ATOM 837 C CA . ALA A 1 110 ? -15.959 -7.638 1.147 1.00 93.44 110 ALA A CA 1
ATOM 838 C C . ALA A 1 110 ? -16.709 -8.615 0.224 1.00 93.44 110 ALA A C 1
ATOM 840 O O . ALA A 1 110 ? -17.032 -9.722 0.648 1.00 93.44 110 ALA A O 1
ATOM 841 N N . ASP A 1 111 ? -16.944 -8.234 -1.033 1.00 92.69 111 ASP A N 1
ATOM 842 C CA . ASP A 1 111 ? -17.694 -9.039 -2.006 1.00 92.69 111 ASP A CA 1
ATOM 843 C C . ASP A 1 111 ? -16.959 -10.336 -2.385 1.00 92.69 111 ASP A C 1
ATOM 845 O O . ASP A 1 111 ? -17.589 -11.379 -2.549 1.00 92.69 111 ASP A O 1
ATOM 849 N N . PHE A 1 112 ? -15.627 -10.290 -2.475 1.00 91.12 112 PHE A N 1
ATOM 850 C CA . PHE A 1 112 ? -14.775 -11.451 -2.752 1.00 91.12 112 PHE A CA 1
ATOM 851 C C . PHE A 1 112 ? -14.339 -12.205 -1.484 1.00 91.12 112 PHE A C 1
ATOM 853 O O . PHE A 1 112 ? -13.601 -13.185 -1.578 1.00 91.12 112 PHE A O 1
ATOM 860 N N . GLY A 1 113 ? -14.766 -11.767 -0.294 1.00 92.88 113 GLY A N 1
ATOM 861 C CA . GLY A 1 113 ? -14.385 -12.391 0.976 1.00 92.88 113 GLY A CA 1
ATOM 862 C C . GLY A 1 113 ? -12.887 -12.295 1.296 1.00 92.88 113 GLY A C 1
ATOM 863 O O . GLY A 1 113 ? -12.362 -13.126 2.037 1.00 92.88 113 GLY A O 1
ATOM 864 N N . LEU A 1 114 ? -12.187 -11.300 0.745 1.00 93.88 114 LEU A N 1
ATOM 865 C CA . LEU A 1 114 ? -10.758 -11.090 0.951 1.00 93.88 114 LEU A CA 1
ATOM 866 C C . LEU A 1 114 ? -10.498 -10.385 2.278 1.00 93.88 114 LEU A C 1
ATOM 868 O O . LEU A 1 114 ? -10.977 -9.277 2.530 1.00 93.88 114 LEU A O 1
ATOM 872 N N . ARG A 1 115 ? -9.680 -11.019 3.118 1.00 94.00 115 ARG A N 1
ATOM 873 C CA . ARG A 1 115 ? -9.229 -10.450 4.384 1.00 94.00 115 ARG A CA 1
ATOM 874 C C . ARG A 1 115 ? -7.828 -10.946 4.712 1.00 94.00 115 ARG A C 1
ATOM 876 O O . ARG A 1 115 ? -7.654 -12.132 4.966 1.00 94.00 115 ARG A O 1
ATOM 883 N N . ALA A 1 116 ? -6.871 -10.026 4.783 1.00 94.06 116 ALA A N 1
ATOM 884 C CA . ALA A 1 116 ? -5.548 -10.330 5.310 1.00 94.06 116 ALA A CA 1
ATOM 885 C C . ALA A 1 116 ? -5.640 -10.666 6.807 1.00 94.06 116 ALA A C 1
ATOM 887 O O . ALA A 1 116 ? -6.275 -9.955 7.598 1.00 94.06 116 ALA A O 1
ATOM 888 N N . SER A 1 117 ? -5.023 -11.775 7.189 1.00 93.75 117 SER A N 1
ATOM 889 C CA . SER A 1 117 ? -4.899 -12.209 8.574 1.00 93.75 117 SER A CA 1
ATOM 890 C C . SER A 1 117 ? -3.811 -11.416 9.307 1.00 93.75 117 SER A C 1
ATOM 892 O O . SER A 1 117 ? -2.902 -10.855 8.697 1.00 93.75 117 SER A O 1
ATOM 894 N N . THR A 1 118 ? -3.878 -11.374 10.641 1.00 94.94 118 THR A N 1
ATOM 895 C CA . THR A 1 118 ? -2.846 -10.706 11.452 1.00 94.94 118 THR A CA 1
ATOM 896 C C . THR A 1 118 ? -1.435 -11.247 11.176 1.00 94.94 118 THR A C 1
ATOM 898 O O . THR A 1 118 ? -0.543 -10.426 10.981 1.00 94.94 118 THR A O 1
ATOM 901 N N . PRO A 1 119 ? -1.207 -12.575 11.081 1.00 96.56 119 PRO A N 1
ATOM 902 C CA . PRO A 1 119 ? 0.117 -13.105 10.756 1.00 96.56 119 PRO A CA 1
ATOM 903 C C . PRO A 1 119 ? 0.624 -12.679 9.374 1.00 96.56 119 PRO A C 1
ATOM 905 O O . PRO A 1 119 ? 1.803 -12.380 9.240 1.00 96.56 119 PRO A O 1
ATOM 908 N N . GLU A 1 120 ? -0.246 -12.602 8.360 1.00 95.38 120 GLU A N 1
ATOM 909 C CA . GLU A 1 120 ? 0.146 -12.130 7.022 1.00 95.38 120 GLU A CA 1
ATOM 910 C C . GLU A 1 120 ? 0.564 -10.660 7.041 1.00 95.38 120 GLU A C 1
ATOM 912 O O . GLU A 1 120 ? 1.561 -10.293 6.426 1.00 95.38 120 GLU A O 1
ATOM 917 N N . VAL A 1 121 ? -0.169 -9.820 7.777 1.00 97.69 121 VAL A N 1
ATOM 918 C CA . VAL A 1 121 ? 0.176 -8.403 7.948 1.00 97.69 121 VAL A CA 1
ATOM 919 C C . VAL A 1 121 ? 1.513 -8.253 8.671 1.00 97.69 121 VAL A C 1
ATOM 921 O O . VAL A 1 121 ? 2.365 -7.483 8.233 1.00 97.69 121 VAL A O 1
ATOM 924 N N . GLU A 1 122 ? 1.723 -8.995 9.759 1.00 96.69 122 GLU A N 1
ATOM 925 C CA . GLU A 1 122 ? 2.983 -8.960 10.506 1.00 96.69 122 GLU A CA 1
ATOM 926 C C . GLU A 1 122 ? 4.170 -9.443 9.672 1.00 96.69 122 GLU A C 1
ATOM 928 O O . GLU A 1 122 ? 5.222 -8.806 9.702 1.00 96.69 122 GLU A O 1
ATOM 933 N N . ALA A 1 123 ? 3.998 -10.535 8.922 1.00 97.25 123 ALA A N 1
ATOM 934 C CA . ALA A 1 123 ? 5.015 -11.053 8.016 1.00 97.25 123 ALA A CA 1
ATOM 935 C C . ALA A 1 123 ? 5.343 -10.028 6.927 1.00 97.25 123 ALA A C 1
ATOM 937 O O . ALA A 1 123 ? 6.503 -9.710 6.716 1.00 97.25 123 ALA A O 1
ATOM 938 N N . PHE A 1 124 ? 4.340 -9.407 6.304 1.00 97.56 124 PHE A N 1
ATOM 939 C CA . PHE A 1 124 ? 4.575 -8.376 5.292 1.00 97.56 124 PHE A CA 1
ATOM 940 C C . PHE A 1 124 ? 5.338 -7.165 5.855 1.00 97.56 124 PHE A C 1
ATOM 942 O O . PHE A 1 124 ? 6.253 -6.634 5.226 1.00 97.56 124 PHE A O 1
ATOM 949 N N . ILE A 1 125 ? 5.009 -6.728 7.073 1.00 96.94 125 ILE A N 1
ATOM 950 C CA . ILE A 1 125 ? 5.738 -5.637 7.731 1.00 96.94 125 ILE A CA 1
ATOM 951 C C . ILE A 1 125 ? 7.195 -6.037 7.992 1.00 96.94 125 ILE A C 1
ATOM 953 O O . ILE A 1 125 ? 8.096 -5.256 7.692 1.00 96.94 125 ILE A O 1
ATOM 957 N N . LYS A 1 126 ? 7.439 -7.230 8.543 1.00 96.75 126 LYS A N 1
ATOM 958 C CA . LYS A 1 126 ? 8.776 -7.657 8.982 1.00 96.75 126 LYS A CA 1
ATOM 959 C C . LYS A 1 126 ? 9.676 -8.115 7.839 1.00 96.75 126 LYS A C 1
ATOM 961 O O . LYS A 1 126 ? 10.840 -7.725 7.786 1.00 96.75 126 LYS A O 1
ATOM 966 N N . ASP A 1 127 ? 9.116 -8.912 6.942 1.00 97.19 127 ASP A N 1
ATOM 967 C CA . ASP A 1 127 ? 9.837 -9.674 5.924 1.00 97.19 127 ASP A CA 1
ATOM 968 C C . ASP A 1 127 ? 9.829 -8.972 4.560 1.00 97.19 127 ASP A C 1
ATOM 970 O O . ASP A 1 127 ? 10.540 -9.382 3.648 1.00 97.19 127 ASP A O 1
ATOM 974 N N . THR A 1 128 ? 9.037 -7.904 4.402 1.00 96.56 128 THR A N 1
ATOM 975 C CA . THR A 1 128 ? 8.994 -7.102 3.169 1.00 96.56 128 THR A CA 1
ATOM 976 C C . THR A 1 128 ? 9.347 -5.647 3.440 1.00 96.56 128 THR A C 1
ATOM 978 O O . THR A 1 128 ? 10.375 -5.180 2.962 1.00 96.56 128 THR A O 1
ATOM 981 N N . LEU A 1 129 ? 8.547 -4.931 4.238 1.00 97.06 129 LEU A N 1
ATOM 982 C CA . LEU A 1 129 ? 8.712 -3.480 4.408 1.00 97.06 129 LEU A CA 1
ATOM 983 C C . LEU A 1 129 ? 9.961 -3.110 5.217 1.00 97.06 129 LEU A C 1
ATOM 985 O O . LEU A 1 129 ? 10.712 -2.217 4.842 1.00 97.06 129 LEU A O 1
ATOM 989 N N . PHE A 1 130 ? 10.193 -3.789 6.335 1.00 97.44 130 PHE A N 1
ATOM 990 C CA . PHE A 1 130 ? 11.296 -3.491 7.251 1.00 97.44 130 PHE A CA 1
ATOM 991 C C . PHE A 1 130 ? 12.377 -4.565 7.236 1.00 97.44 130 PHE A C 1
ATOM 993 O O . PHE A 1 130 ? 13.128 -4.707 8.198 1.00 97.44 130 PHE A O 1
ATOM 1000 N N . TRP A 1 131 ? 12.474 -5.312 6.142 1.00 96.31 131 TRP A N 1
ATOM 1001 C CA . TRP A 1 131 ? 13.559 -6.255 5.947 1.00 96.31 131 TRP A CA 1
ATOM 1002 C C . TRP A 1 131 ? 14.844 -5.526 5.549 1.00 96.31 131 TRP A C 1
ATOM 1004 O O . TRP A 1 131 ? 14.841 -4.708 4.631 1.00 96.31 131 TRP A O 1
ATOM 1014 N N . GLN A 1 132 ? 15.952 -5.840 6.216 1.00 94.88 132 GLN A N 1
ATOM 1015 C CA . GLN A 1 132 ? 17.281 -5.333 5.888 1.00 94.88 132 GLN A CA 1
ATOM 1016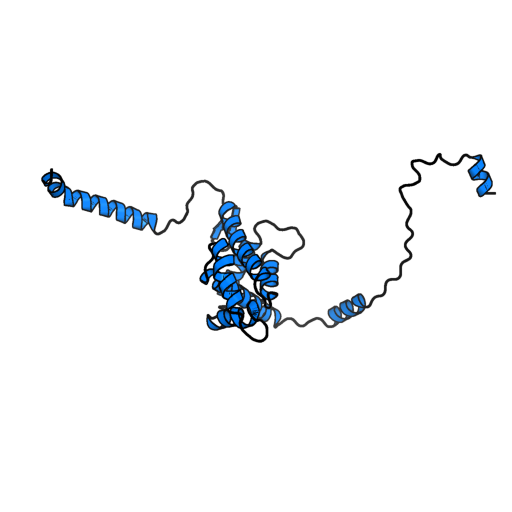 C C . GLN A 1 132 ? 18.353 -6.353 6.288 1.00 94.88 132 GLN A C 1
ATOM 1018 O O . GLN A 1 132 ? 18.255 -6.975 7.342 1.00 94.88 132 GLN A O 1
ATOM 1023 N N . ASP A 1 133 ? 19.383 -6.522 5.456 1.00 86.06 133 ASP A N 1
ATOM 1024 C CA . ASP A 1 133 ? 20.583 -7.319 5.764 1.00 86.06 133 ASP A CA 1
ATOM 1025 C C . ASP A 1 133 ? 20.285 -8.702 6.374 1.00 86.06 133 ASP A C 1
ATOM 1027 O O . ASP A 1 133 ? 20.923 -9.118 7.338 1.00 86.06 133 ASP A O 1
ATOM 1031 N N . SER A 1 134 ? 19.322 -9.429 5.791 1.00 86.12 134 SER A N 1
ATOM 1032 C CA . SER A 1 134 ? 18.870 -10.784 6.172 1.00 86.12 134 SER A CA 1
ATOM 1033 C C . SER A 1 134 ? 17.934 -10.911 7.384 1.00 86.12 134 SER A C 1
ATOM 1035 O O . SER A 1 134 ? 17.703 -12.026 7.855 1.00 86.12 134 SER A O 1
ATOM 1037 N N . GLY A 1 135 ? 17.341 -9.813 7.861 1.00 94.25 135 GLY A N 1
ATOM 1038 C CA . GLY A 1 135 ? 16.361 -9.880 8.941 1.00 94.25 135 GLY A CA 1
ATOM 1039 C C . GLY A 1 135 ? 15.454 -8.662 9.059 1.00 94.25 135 GLY A C 1
ATOM 1040 O O . GLY A 1 135 ? 15.593 -7.667 8.353 1.00 94.25 135 GLY A O 1
ATOM 1041 N N . PHE A 1 136 ? 14.521 -8.732 10.004 1.00 97.00 136 PHE A N 1
ATOM 1042 C CA . PHE A 1 136 ? 13.686 -7.594 10.369 1.00 97.00 136 PHE A CA 1
ATOM 1043 C C . PHE A 1 136 ? 14.509 -6.515 11.086 1.00 97.00 136 PHE A C 1
ATOM 1045 O O . PHE A 1 136 ? 15.056 -6.745 12.170 1.00 97.00 136 PHE A O 1
ATOM 1052 N N . ASN A 1 137 ? 14.546 -5.311 10.518 1.00 96.81 137 ASN A N 1
ATOM 1053 C CA . ASN A 1 137 ? 15.150 -4.145 11.141 1.00 96.81 137 ASN A CA 1
ATOM 1054 C C . ASN A 1 137 ? 14.189 -3.507 12.155 1.00 96.81 137 ASN A C 1
ATOM 1056 O O . ASN A 1 137 ? 13.418 -2.594 11.848 1.00 96.81 137 ASN A O 1
ATOM 1060 N N . VAL A 1 138 ? 14.296 -3.973 13.401 1.00 95.50 138 VAL A N 1
ATOM 1061 C CA . VAL A 1 138 ? 13.515 -3.465 14.539 1.00 95.50 138 VAL A CA 1
ATOM 1062 C C . VAL A 1 138 ? 13.751 -1.970 14.769 1.00 95.50 138 VAL A C 1
ATOM 1064 O O . VAL A 1 138 ? 12.814 -1.266 15.121 1.00 95.50 138 VAL A O 1
ATOM 1067 N N . VAL A 1 139 ? 14.975 -1.467 14.561 1.00 95.50 139 VAL A N 1
ATOM 1068 C CA . VAL A 1 139 ? 15.314 -0.053 14.804 1.00 95.50 139 VAL A CA 1
ATOM 1069 C C . VAL A 1 139 ? 14.588 0.851 13.811 1.00 95.50 139 VAL A C 1
ATOM 1071 O O . VAL A 1 139 ? 13.968 1.824 14.228 1.00 95.50 139 VAL A O 1
ATOM 1074 N N . ALA A 1 140 ? 14.611 0.505 12.522 1.00 95.69 140 ALA A N 1
ATOM 1075 C CA . ALA A 1 140 ? 13.892 1.248 11.488 1.00 95.69 140 ALA A CA 1
ATOM 1076 C C . ALA A 1 140 ? 12.372 1.196 11.699 1.00 95.69 140 ALA A C 1
ATOM 1078 O O . ALA A 1 140 ? 11.692 2.209 11.550 1.00 95.69 140 ALA A O 1
ATOM 1079 N N . TYR A 1 141 ? 11.836 0.037 12.095 1.00 96.31 141 TYR A N 1
ATOM 1080 C CA . TYR A 1 141 ? 10.417 -0.092 12.427 1.00 96.31 141 TYR A CA 1
ATOM 1081 C C . TYR A 1 141 ? 10.024 0.773 13.630 1.00 96.31 141 TYR A C 1
ATOM 1083 O O . TYR A 1 141 ? 9.036 1.506 13.577 1.00 96.31 141 TYR A O 1
ATOM 1091 N N . ASP A 1 142 ? 10.804 0.722 14.708 1.00 95.88 142 ASP A N 1
ATOM 1092 C CA . ASP A 1 142 ? 10.556 1.513 15.911 1.00 95.88 142 ASP A CA 1
ATOM 1093 C C . ASP A 1 142 ? 10.638 3.017 15.635 1.00 95.88 142 ASP A C 1
ATOM 1095 O O . ASP A 1 142 ? 9.813 3.775 16.152 1.00 95.88 142 ASP A O 1
ATOM 1099 N N . ASP A 1 143 ? 11.612 3.448 14.830 1.00 95.50 143 ASP A N 1
ATOM 1100 C CA . ASP A 1 143 ? 11.765 4.842 14.409 1.00 95.50 143 ASP A CA 1
ATOM 1101 C C . ASP A 1 143 ? 10.567 5.296 13.570 1.00 95.50 143 ASP A C 1
ATOM 1103 O O . ASP A 1 143 ? 9.943 6.315 13.871 1.00 95.50 143 ASP A O 1
ATOM 1107 N N . PHE A 1 144 ? 10.135 4.476 12.609 1.00 95.88 144 PHE A N 1
ATOM 1108 C CA . PHE A 1 144 ? 8.933 4.748 11.828 1.00 95.88 144 PHE A CA 1
ATOM 1109 C C . PHE A 1 144 ? 7.684 4.892 12.712 1.00 95.88 144 PHE A C 1
ATOM 1111 O O . PHE A 1 144 ? 6.922 5.854 12.578 1.00 95.88 144 PHE A O 1
ATOM 1118 N N . VAL A 1 145 ? 7.469 3.971 13.654 1.00 94.94 145 VAL A N 1
ATOM 1119 C CA . VAL A 1 145 ? 6.292 4.003 14.535 1.00 94.94 145 VAL A CA 1
ATOM 1120 C C . VAL A 1 145 ? 6.322 5.209 15.477 1.00 94.94 145 VAL A C 1
ATOM 1122 O O . VAL A 1 145 ? 5.287 5.839 15.706 1.00 94.94 145 VAL A O 1
ATOM 1125 N N . LYS A 1 146 ? 7.485 5.555 16.038 1.00 93.69 146 LYS A N 1
ATOM 1126 C CA . LYS A 1 146 ? 7.600 6.636 17.030 1.00 93.69 146 LYS A CA 1
ATOM 1127 C C . LYS A 1 146 ? 7.649 8.018 16.383 1.00 93.69 146 LYS A C 1
ATOM 1129 O O . LYS A 1 146 ? 6.984 8.932 16.869 1.00 93.69 146 LYS A O 1
ATOM 1134 N N . VAL A 1 147 ? 8.424 8.174 15.314 1.00 92.88 147 VAL A N 1
ATOM 1135 C CA . VAL A 1 147 ? 8.721 9.469 14.694 1.00 92.88 147 VAL A CA 1
ATOM 1136 C C . VAL A 1 147 ? 7.759 9.747 13.548 1.00 92.88 147 VAL A C 1
ATOM 1138 O O . VAL A 1 147 ? 6.979 10.699 13.612 1.00 92.88 147 VAL A O 1
ATOM 1141 N N . GLU A 1 148 ? 7.761 8.898 12.523 1.00 92.62 148 GLU A N 1
ATOM 1142 C CA . GLU A 1 148 ? 7.014 9.154 11.287 1.00 92.62 148 GLU A CA 1
ATOM 1143 C C . GLU A 1 148 ? 5.499 9.049 11.502 1.00 92.62 148 GLU A C 1
ATOM 1145 O O . GLU A 1 148 ? 4.745 9.964 11.161 1.00 92.62 148 GLU A O 1
ATOM 1150 N N . MET A 1 149 ? 5.030 7.969 12.130 1.00 92.44 149 MET A N 1
ATOM 1151 C CA . MET A 1 149 ? 3.607 7.793 12.429 1.00 92.44 149 MET A CA 1
ATOM 1152 C C . MET A 1 149 ? 3.129 8.746 13.526 1.00 92.44 149 MET A C 1
ATOM 1154 O O . MET A 1 149 ? 2.030 9.301 13.420 1.00 92.44 149 MET A O 1
ATOM 1158 N N . GLY A 1 150 ? 3.969 8.989 14.539 1.00 88.44 150 GLY A N 1
ATOM 1159 C CA . GLY A 1 150 ? 3.698 9.948 15.609 1.00 88.44 150 GLY A CA 1
ATOM 1160 C C . GLY A 1 150 ? 3.429 11.355 15.070 1.00 88.44 150 GLY A C 1
ATOM 1161 O O . GLY A 1 150 ? 2.424 11.971 15.431 1.00 88.44 150 GLY A O 1
ATOM 1162 N N . ALA A 1 151 ? 4.245 11.828 14.120 1.00 89.06 151 ALA A N 1
ATOM 1163 C CA . ALA A 1 151 ? 4.066 13.125 13.462 1.00 89.06 151 ALA A CA 1
ATOM 1164 C C . ALA A 1 151 ? 2.752 13.241 12.664 1.00 89.06 151 ALA A C 1
ATOM 1166 O O . ALA A 1 151 ? 2.241 14.344 12.453 1.00 89.06 151 ALA A O 1
ATOM 1167 N N . LEU A 1 152 ? 2.182 12.115 12.228 1.00 88.88 152 LEU A N 1
ATOM 1168 C CA . LEU A 1 152 ? 0.908 12.058 11.508 1.00 88.88 152 LEU A CA 1
ATOM 1169 C C . LEU A 1 152 ? -0.305 11.858 12.432 1.00 88.88 152 LEU A C 1
ATOM 1171 O O . LEU A 1 152 ? -1.443 11.900 11.957 1.00 88.88 152 LEU A O 1
ATOM 1175 N N . GLY A 1 153 ? -0.085 11.617 13.730 1.00 88.62 153 GLY A N 1
ATOM 1176 C CA . GLY A 1 153 ? -1.126 11.136 14.640 1.00 88.62 153 GLY A CA 1
ATOM 1177 C C . GLY A 1 153 ? -1.681 9.766 14.228 1.00 88.62 153 GLY A C 1
ATOM 1178 O O . GLY A 1 153 ? -2.835 9.454 14.527 1.00 88.62 153 GLY A O 1
ATOM 1179 N N . ALA A 1 154 ? -0.892 8.982 13.489 1.00 89.94 154 ALA A N 1
ATOM 1180 C CA . ALA A 1 154 ? -1.233 7.635 13.058 1.00 89.94 154 ALA A CA 1
ATOM 1181 C C . ALA A 1 154 ? -0.841 6.618 14.136 1.00 89.94 154 ALA A C 1
ATOM 1183 O O . ALA A 1 154 ? 0.094 6.815 14.908 1.00 89.94 154 ALA A O 1
ATOM 1184 N N . THR A 1 155 ? -1.563 5.504 14.179 1.00 91.94 155 THR A N 1
ATOM 1185 C CA . THR A 1 155 ? -1.338 4.415 15.138 1.00 91.94 155 THR A CA 1
ATOM 1186 C C . THR A 1 155 ? -0.962 3.132 14.412 1.00 91.94 155 THR A C 1
ATOM 1188 O O . THR A 1 155 ? -1.258 2.989 13.226 1.00 91.94 155 THR A O 1
ATOM 1191 N N . VAL A 1 156 ? -0.375 2.159 15.118 1.00 93.06 156 VAL A N 1
ATOM 1192 C CA . VAL A 1 156 ? -0.059 0.827 14.555 1.00 93.06 156 VAL A CA 1
ATOM 1193 C C . VAL A 1 156 ? -1.295 0.171 13.930 1.00 93.06 156 VAL A C 1
ATOM 1195 O O . VAL A 1 156 ? -1.195 -0.493 12.907 1.00 93.06 156 VAL A O 1
ATOM 1198 N N . LYS A 1 157 ? -2.493 0.444 14.463 1.00 92.62 157 LYS A N 1
ATOM 1199 C CA . LYS A 1 157 ? -3.750 0.018 13.841 1.00 92.62 157 LYS A CA 1
ATOM 1200 C C . LYS A 1 157 ? -3.903 0.560 12.414 1.00 92.62 157 LYS A C 1
ATOM 1202 O O . LYS A 1 157 ? -4.278 -0.198 11.531 1.00 92.62 157 LYS A O 1
ATOM 1207 N N . ASN A 1 158 ? -3.588 1.835 12.177 1.00 91.88 158 ASN A N 1
ATOM 1208 C CA . ASN A 1 158 ? -3.661 2.430 10.839 1.00 91.88 158 ASN A CA 1
ATOM 1209 C C . ASN A 1 158 ? -2.638 1.814 9.878 1.00 91.88 158 ASN A C 1
ATOM 1211 O O . ASN A 1 158 ? -2.957 1.615 8.710 1.00 91.88 158 ASN A O 1
ATOM 1215 N N . LEU A 1 159 ? -1.435 1.494 10.368 1.00 94.31 159 LEU A N 1
ATOM 1216 C CA . LEU A 1 159 ? -0.431 0.774 9.583 1.00 94.31 159 LEU A CA 1
ATOM 1217 C C . LEU A 1 159 ? -0.937 -0.620 9.195 1.00 94.31 159 LEU A C 1
ATOM 1219 O O . LEU A 1 159 ? -0.903 -0.974 8.022 1.00 94.31 159 LEU A O 1
ATOM 1223 N N . ASN A 1 160 ? -1.465 -1.377 10.157 1.00 95.38 160 ASN A N 1
ATOM 1224 C CA . ASN A 1 160 ? -1.978 -2.723 9.914 1.00 95.38 160 ASN A CA 1
ATOM 1225 C C . ASN A 1 160 ? -3.166 -2.718 8.943 1.00 95.38 160 ASN A C 1
ATOM 1227 O O . ASN A 1 160 ? -3.240 -3.576 8.072 1.00 95.38 160 ASN A O 1
ATOM 1231 N N . GLU A 1 161 ? -4.078 -1.749 9.068 1.00 94.06 161 GLU A N 1
ATOM 1232 C CA . GLU A 1 161 ? -5.194 -1.565 8.131 1.00 94.06 161 GLU A CA 1
ATOM 1233 C C . GLU A 1 161 ? -4.694 -1.261 6.713 1.00 94.06 161 GLU A C 1
ATOM 1235 O O . GLU A 1 161 ? -5.166 -1.873 5.757 1.00 94.06 161 GLU A O 1
ATOM 1240 N N . LEU A 1 162 ? -3.710 -0.366 6.571 1.00 94.75 162 LEU A N 1
ATOM 1241 C CA . LEU A 1 162 ? -3.110 -0.046 5.277 1.00 94.75 162 LEU A CA 1
ATOM 1242 C C . LEU A 1 162 ? -2.445 -1.275 4.644 1.00 94.75 162 LEU A C 1
ATOM 1244 O O . LEU A 1 162 ? -2.705 -1.587 3.485 1.00 94.75 162 LEU A O 1
ATOM 1248 N N . VAL A 1 163 ? -1.602 -1.980 5.399 1.00 96.62 163 VAL A N 1
ATOM 1249 C CA . VAL A 1 163 ? -0.895 -3.171 4.908 1.00 96.62 163 VAL A CA 1
ATOM 1250 C C . VAL A 1 163 ? -1.881 -4.282 4.547 1.00 96.62 163 VAL A C 1
ATOM 1252 O O . VAL A 1 163 ? -1.732 -4.911 3.502 1.00 96.62 163 VAL A O 1
ATOM 1255 N N . ALA A 1 164 ? -2.933 -4.483 5.344 1.00 96.75 164 ALA A N 1
ATOM 1256 C CA . ALA A 1 164 ? -3.990 -5.436 5.025 1.00 96.75 164 ALA A CA 1
ATOM 1257 C C . ALA A 1 164 ? -4.673 -5.114 3.686 1.00 96.75 164 ALA A C 1
ATOM 1259 O O . ALA A 1 164 ? -4.878 -6.011 2.871 1.00 96.75 164 ALA A O 1
ATOM 1260 N N . GLU A 1 165 ? -4.991 -3.841 3.431 1.00 96.06 165 GLU A N 1
ATOM 1261 C CA . GLU A 1 165 ? -5.575 -3.414 2.155 1.00 96.06 165 GLU A CA 1
ATOM 1262 C C . GLU A 1 165 ? -4.621 -3.621 0.972 1.00 96.06 165 GLU A C 1
ATOM 1264 O O . GLU A 1 165 ? -5.063 -4.019 -0.106 1.00 96.06 165 GLU A O 1
ATOM 1269 N N . VAL A 1 166 ? -3.320 -3.394 1.167 1.00 96.56 166 VAL A N 1
ATOM 1270 C CA . VAL A 1 166 ? -2.286 -3.625 0.145 1.00 96.56 166 VAL A CA 1
ATOM 1271 C C . VAL A 1 166 ? -2.204 -5.109 -0.208 1.00 96.56 166 VAL A C 1
ATOM 1273 O O . VAL A 1 166 ? -2.274 -5.456 -1.385 1.00 96.56 166 VAL A O 1
ATOM 1276 N N . ILE A 1 167 ? -2.144 -5.990 0.798 1.00 96.88 167 ILE A N 1
ATOM 1277 C CA . ILE A 1 167 ? -2.144 -7.449 0.605 1.00 96.88 167 ILE A CA 1
ATOM 1278 C C . ILE A 1 167 ? -3.406 -7.887 -0.146 1.00 96.88 167 ILE A 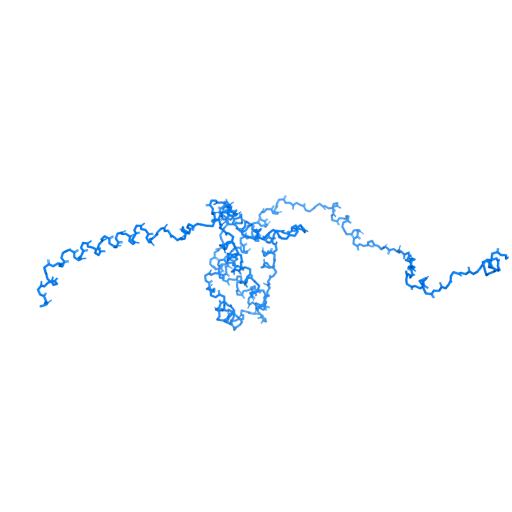C 1
ATOM 1280 O O . ILE A 1 167 ? -3.324 -8.613 -1.139 1.00 96.88 167 ILE A O 1
ATOM 1284 N N . CYS A 1 168 ? -4.577 -7.420 0.291 1.00 96.69 168 CYS A N 1
ATOM 1285 C CA . CYS A 1 168 ? -5.842 -7.757 -0.350 1.00 96.69 168 CYS A CA 1
ATOM 1286 C C . CYS A 1 168 ? -5.927 -7.250 -1.793 1.00 96.69 168 CYS A C 1
ATOM 1288 O O . CYS A 1 168 ? -6.465 -7.958 -2.640 1.00 96.69 168 CYS A O 1
ATOM 1290 N N . LEU A 1 169 ? -5.395 -6.062 -2.103 1.00 95.50 169 LEU A N 1
ATOM 1291 C CA . LEU A 1 169 ? -5.343 -5.564 -3.478 1.00 95.50 169 LEU A CA 1
ATOM 1292 C C . LEU A 1 169 ? -4.471 -6.465 -4.357 1.00 95.50 169 LEU A C 1
ATOM 1294 O O . LEU A 1 169 ? -4.883 -6.805 -5.465 1.00 95.50 169 LEU A O 1
ATOM 1298 N N . THR A 1 170 ? -3.295 -6.870 -3.876 1.00 94.31 170 THR A N 1
ATOM 1299 C CA . THR A 1 170 ? -2.416 -7.795 -4.605 1.00 94.31 170 THR A CA 1
ATOM 1300 C C . THR A 1 170 ? -3.124 -9.122 -4.867 1.00 94.31 170 THR A C 1
ATOM 1302 O O . THR A 1 170 ? -3.169 -9.580 -6.007 1.00 94.31 170 THR A O 1
ATOM 1305 N N . LYS A 1 171 ? -3.787 -9.690 -3.853 1.00 94.25 171 LYS A N 1
ATOM 1306 C CA . LYS A 1 171 ? -4.572 -10.926 -4.000 1.00 94.25 171 LYS A CA 1
ATOM 1307 C C . LYS A 1 171 ? -5.751 -10.769 -4.953 1.00 94.25 171 LYS A C 1
ATOM 1309 O O . LYS A 1 171 ? -6.009 -11.658 -5.757 1.00 94.25 171 LYS A O 1
ATOM 1314 N N . LEU A 1 172 ? -6.446 -9.636 -4.911 1.00 93.44 172 LEU A N 1
ATOM 1315 C CA . LEU A 1 172 ? -7.530 -9.345 -5.842 1.00 93.44 172 LEU A CA 1
ATOM 1316 C C . LEU A 1 172 ? -7.014 -9.295 -7.287 1.00 93.44 172 LEU A C 1
ATOM 1318 O O . LEU A 1 172 ? -7.633 -9.882 -8.168 1.00 93.44 172 LEU A O 1
ATOM 1322 N N . LYS A 1 173 ? -5.863 -8.655 -7.533 1.00 90.38 173 LYS A N 1
ATOM 1323 C CA . LYS A 1 173 ? -5.221 -8.646 -8.857 1.00 90.38 173 LYS A CA 1
ATOM 1324 C C . LYS A 1 173 ? -4.837 -10.055 -9.313 1.00 90.38 173 LYS A C 1
ATOM 1326 O O . LYS A 1 173 ? -5.099 -10.389 -10.461 1.00 90.38 173 LYS A O 1
ATOM 1331 N N . GLU A 1 174 ? -4.269 -10.877 -8.430 1.00 89.88 174 GLU A N 1
ATOM 1332 C CA . GLU A 1 174 ? -3.945 -12.281 -8.730 1.00 89.88 174 GLU A CA 1
ATOM 1333 C C . GLU A 1 174 ? -5.198 -13.074 -9.127 1.00 89.88 174 GLU A C 1
ATOM 1335 O O . GLU A 1 174 ? -5.195 -13.756 -10.148 1.00 89.88 174 GLU A O 1
ATOM 1340 N N . ILE A 1 175 ? -6.293 -12.939 -8.371 1.00 89.88 175 ILE A N 1
ATOM 1341 C CA . ILE A 1 175 ? -7.563 -13.628 -8.650 1.00 89.88 175 ILE A CA 1
ATOM 1342 C C . ILE A 1 175 ? -8.153 -13.179 -9.988 1.00 89.88 175 ILE A C 1
ATOM 1344 O O . ILE A 1 175 ? -8.579 -14.014 -10.784 1.00 89.88 175 ILE A O 1
ATOM 1348 N N . LEU A 1 176 ? -8.171 -11.871 -10.251 1.00 87.00 176 LEU A N 1
ATOM 1349 C CA . LEU A 1 176 ? -8.697 -11.322 -11.502 1.00 87.00 176 LEU A CA 1
ATOM 1350 C C . LEU A 1 176 ? -7.802 -11.660 -12.706 1.00 87.00 176 LEU A C 1
ATOM 1352 O O . LEU A 1 176 ? -8.305 -11.825 -13.814 1.00 87.00 176 LEU A O 1
ATOM 1356 N N . GLY A 1 177 ? -6.491 -11.773 -12.493 1.00 84.19 177 GLY A N 1
ATOM 1357 C CA . GLY A 1 177 ? -5.508 -12.096 -13.525 1.00 84.19 177 GLY A CA 1
ATOM 1358 C C . GLY A 1 177 ? -5.371 -13.588 -13.825 1.00 84.19 177 GLY A C 1
ATOM 1359 O O . GLY A 1 177 ? -4.932 -13.937 -14.915 1.00 84.19 177 GLY A O 1
ATOM 1360 N N . ALA A 1 178 ? -5.778 -14.477 -12.913 1.00 81.31 178 ALA A N 1
ATOM 1361 C CA . ALA A 1 178 ? -5.587 -15.926 -13.042 1.00 81.31 178 ALA A CA 1
ATOM 1362 C C . ALA A 1 178 ? -6.246 -16.552 -14.289 1.00 81.31 178 ALA A C 1
ATOM 1364 O O . ALA A 1 178 ? -5.856 -17.642 -14.702 1.00 81.31 178 ALA A O 1
ATOM 1365 N N . GLY A 1 179 ? -7.239 -15.884 -14.884 1.00 71.19 179 GLY A N 1
ATOM 1366 C CA . GLY A 1 179 ? -7.915 -16.323 -16.110 1.00 71.19 179 GLY A CA 1
ATOM 1367 C C . GLY A 1 179 ? -7.444 -15.635 -17.395 1.00 71.19 179 GLY A C 1
ATOM 1368 O O . GLY A 1 179 ? -8.034 -15.874 -18.446 1.00 71.19 179 GLY A O 1
ATOM 1369 N N . ILE A 1 180 ? -6.443 -14.755 -17.326 1.00 80.62 180 ILE A N 1
ATOM 1370 C CA . ILE A 1 180 ? -5.977 -13.967 -18.470 1.00 80.62 180 ILE A CA 1
ATOM 1371 C C . ILE A 1 180 ? -4.654 -14.555 -18.956 1.00 80.62 180 ILE A C 1
ATOM 1373 O O . ILE A 1 180 ? -3.635 -14.471 -18.275 1.00 80.62 180 ILE A O 1
ATOM 1377 N N . GLU A 1 181 ? -4.663 -15.142 -20.150 1.00 76.94 181 GLU A N 1
ATOM 1378 C CA . GLU A 1 181 ? -3.436 -15.553 -20.827 1.00 76.94 181 GLU A CA 1
ATOM 1379 C C . GLU A 1 181 ? -2.840 -14.362 -21.587 1.00 76.94 181 GLU A C 1
ATOM 1381 O O . GLU A 1 181 ? -3.552 -13.585 -22.232 1.00 76.94 181 GLU A O 1
ATOM 1386 N N . VAL A 1 182 ? -1.519 -14.199 -21.503 1.00 75.69 182 VAL A N 1
ATOM 1387 C CA . VAL A 1 182 ? -0.817 -13.161 -22.259 1.00 75.69 182 VAL A CA 1
ATOM 1388 C C . VAL A 1 182 ? -0.863 -13.534 -23.740 1.00 75.69 182 VAL A C 1
ATOM 1390 O O . VAL A 1 182 ? -0.415 -14.611 -24.131 1.00 75.69 182 VAL A O 1
ATOM 1393 N N . SER A 1 183 ? -1.392 -12.642 -24.581 1.00 83.50 183 SER A N 1
ATOM 1394 C CA . SER A 1 183 ? -1.418 -12.872 -26.027 1.00 83.50 183 SER A CA 1
ATOM 1395 C C . SER A 1 183 ? 0.004 -12.935 -26.578 1.00 83.50 183 SER A C 1
ATOM 1397 O O . SER A 1 183 ? 0.723 -11.934 -26.581 1.00 83.50 183 SER A O 1
ATOM 1399 N N . ARG A 1 184 ? 0.381 -14.105 -27.103 1.00 83.62 184 ARG A N 1
ATOM 1400 C CA . ARG A 1 184 ? 1.673 -14.322 -27.762 1.00 83.62 184 ARG A CA 1
ATOM 1401 C C . ARG A 1 184 ? 1.918 -13.327 -28.895 1.00 83.62 184 ARG A C 1
ATOM 1403 O O . ARG A 1 184 ? 3.036 -12.851 -29.037 1.00 83.62 184 ARG A O 1
ATOM 1410 N N . GLU A 1 185 ? 0.878 -13.004 -29.660 1.00 88.50 185 GLU A N 1
ATOM 1411 C CA . GLU A 1 185 ? 0.945 -12.037 -30.759 1.00 88.50 185 GLU A CA 1
ATOM 1412 C C . GLU A 1 185 ? 1.301 -10.635 -30.248 1.00 88.50 185 GLU A C 1
ATOM 1414 O O . GLU A 1 185 ? 2.204 -9.994 -30.777 1.00 88.50 185 GLU A O 1
ATOM 1419 N N . LEU A 1 186 ? 0.650 -10.177 -29.172 1.00 85.25 186 LEU A N 1
ATOM 1420 C CA . LEU A 1 186 ? 0.950 -8.867 -28.586 1.00 85.25 186 LEU A CA 1
ATOM 1421 C C . LEU A 1 186 ? 2.360 -8.823 -27.989 1.00 85.25 186 LEU A C 1
ATOM 1423 O O . LEU A 1 186 ? 3.055 -7.825 -28.154 1.00 85.25 186 LEU A O 1
ATOM 1427 N N . THR A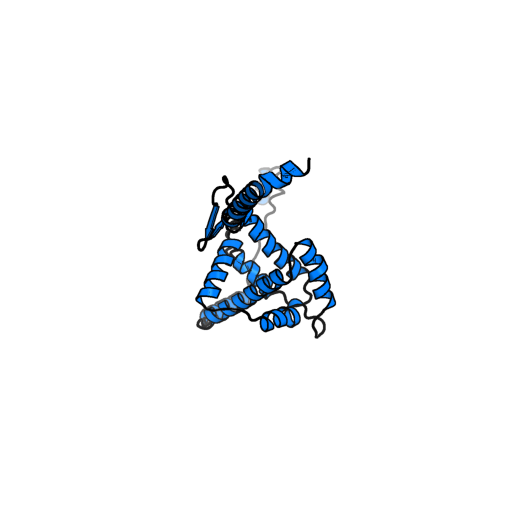 1 187 ? 2.803 -9.901 -27.334 1.00 84.88 187 THR A N 1
ATOM 1428 C CA . THR A 1 187 ? 4.175 -10.001 -26.813 1.00 84.88 187 THR A CA 1
ATOM 1429 C C . THR A 1 187 ? 5.213 -9.987 -27.931 1.00 84.88 187 THR A C 1
ATOM 1431 O O . THR A 1 187 ? 6.252 -9.347 -27.795 1.00 84.88 187 THR A O 1
ATOM 1434 N N . GLU A 1 188 ? 4.947 -10.676 -29.041 1.00 86.31 188 GLU A N 1
ATOM 1435 C CA . GLU A 1 188 ? 5.832 -10.684 -30.204 1.00 86.31 188 GLU A CA 1
ATOM 1436 C C . GLU A 1 188 ? 5.945 -9.288 -30.824 1.00 86.31 188 GLU A C 1
ATOM 1438 O O . GLU A 1 188 ? 7.059 -8.818 -31.056 1.00 86.31 188 GLU A O 1
ATOM 1443 N N . ILE A 1 189 ? 4.818 -8.596 -31.015 1.00 87.19 189 ILE A N 1
ATOM 1444 C CA . ILE A 1 189 ? 4.799 -7.215 -31.513 1.00 87.19 189 ILE A CA 1
ATOM 1445 C C . ILE A 1 189 ? 5.602 -6.294 -30.589 1.00 87.19 189 ILE A C 1
ATOM 1447 O O . ILE A 1 189 ? 6.473 -5.574 -31.071 1.00 87.19 189 ILE A O 1
ATOM 1451 N N . ASP A 1 190 ? 5.359 -6.338 -29.277 1.00 86.81 190 ASP A N 1
ATOM 1452 C CA . ASP A 1 190 ? 6.050 -5.481 -28.306 1.00 86.81 190 ASP A CA 1
ATOM 1453 C C . ASP A 1 190 ? 7.567 -5.735 -28.301 1.00 86.81 190 ASP A C 1
ATOM 1455 O O . ASP A 1 190 ? 8.373 -4.803 -28.374 1.00 86.81 190 ASP A O 1
ATOM 1459 N N . MET A 1 191 ? 7.974 -7.008 -28.328 1.00 85.19 191 MET A N 1
ATOM 1460 C CA . MET A 1 191 ? 9.385 -7.390 -28.370 1.00 85.19 191 MET A CA 1
ATOM 1461 C C . MET A 1 191 ? 10.070 -6.931 -29.667 1.00 85.19 191 MET A C 1
ATOM 1463 O O . MET A 1 191 ? 11.196 -6.430 -29.623 1.00 85.19 191 MET A O 1
ATOM 1467 N N . LEU A 1 192 ? 9.402 -7.068 -30.818 1.00 85.94 192 LEU A N 1
ATOM 1468 C CA . LEU A 1 192 ? 9.918 -6.601 -32.108 1.00 85.94 192 LEU A CA 1
ATOM 1469 C C . LEU A 1 192 ? 9.989 -5.068 -32.172 1.00 85.94 192 LEU A C 1
ATOM 1471 O O . LEU A 1 192 ? 10.978 -4.524 -32.665 1.00 85.94 192 LEU A O 1
ATOM 1475 N N . SER A 1 193 ? 8.992 -4.366 -31.627 1.00 83.75 193 SER A N 1
ATOM 1476 C CA . SER A 1 193 ? 8.991 -2.905 -31.508 1.00 83.75 193 SER A CA 1
ATOM 1477 C C . SER A 1 193 ? 10.121 -2.395 -30.613 1.00 83.75 193 SER A C 1
ATOM 1479 O O . SER A 1 193 ? 10.813 -1.451 -30.991 1.00 83.75 193 SER A O 1
ATOM 1481 N N . ALA A 1 194 ? 10.384 -3.039 -29.472 1.00 83.06 194 ALA A N 1
ATOM 1482 C CA . ALA A 1 194 ? 11.491 -2.673 -28.586 1.00 83.06 194 ALA A CA 1
ATOM 1483 C C . ALA A 1 194 ? 12.876 -2.867 -29.237 1.00 83.06 194 ALA A C 1
ATOM 1485 O O . ALA A 1 194 ? 13.832 -2.167 -28.901 1.00 83.06 194 ALA A O 1
ATOM 1486 N N . GLN A 1 195 ? 12.993 -3.802 -30.184 1.00 83.88 195 GLN A N 1
ATOM 1487 C CA . GLN A 1 195 ? 14.223 -4.059 -30.944 1.00 83.88 195 GLN A CA 1
ATOM 1488 C C . GLN A 1 195 ? 14.350 -3.196 -32.208 1.00 83.88 195 GLN A C 1
ATOM 1490 O O . GLN A 1 195 ? 15.385 -3.231 -32.885 1.00 83.88 195 GLN A O 1
ATOM 1495 N N . GLN A 1 196 ? 13.326 -2.409 -32.542 1.00 82.31 196 GLN A N 1
ATOM 1496 C CA . GLN A 1 196 ? 13.303 -1.605 -33.752 1.00 82.31 196 GLN A CA 1
ATOM 1497 C C . GLN A 1 196 ? 14.354 -0.489 -33.679 1.00 82.31 196 GLN A C 1
ATOM 1499 O O . GLN A 1 196 ? 14.304 0.414 -32.845 1.00 82.31 196 GLN A O 1
ATOM 1504 N N . ARG A 1 197 ? 15.323 -0.522 -34.598 1.00 76.50 197 ARG A N 1
ATOM 1505 C CA . ARG A 1 197 ? 16.298 0.560 -34.772 1.00 76.50 197 ARG A CA 1
ATOM 1506 C C . ARG A 1 197 ? 15.745 1.589 -35.748 1.00 76.50 197 ARG A C 1
ATOM 1508 O O . ARG A 1 197 ? 15.577 1.295 -36.928 1.00 76.50 197 ARG A O 1
ATOM 1515 N N . ILE A 1 198 ? 15.499 2.803 -35.263 1.00 80.44 198 ILE A N 1
ATOM 1516 C CA . ILE A 1 198 ? 15.084 3.934 -36.098 1.00 80.44 198 ILE A CA 1
ATOM 1517 C C . ILE A 1 198 ? 16.330 4.744 -36.464 1.00 80.44 198 ILE A C 1
ATOM 1519 O O . ILE A 1 198 ? 17.029 5.257 -35.593 1.00 80.44 198 ILE A O 1
ATOM 1523 N N . THR A 1 199 ? 16.614 4.866 -37.760 1.00 79.88 199 THR A N 1
ATOM 1524 C CA . THR A 1 199 ? 17.622 5.795 -38.288 1.00 79.88 199 THR A CA 1
ATOM 1525 C C . THR A 1 199 ? 16.905 6.998 -38.883 1.00 79.88 199 THR A C 1
ATOM 1527 O O . THR A 1 199 ? 16.049 6.837 -39.748 1.00 79.88 199 THR A O 1
ATOM 1530 N N . TYR A 1 200 ? 17.248 8.203 -38.431 1.00 76.25 200 TYR A N 1
ATOM 1531 C CA . TYR A 1 200 ? 16.694 9.449 -38.957 1.00 76.25 200 TYR A CA 1
ATOM 1532 C C . TYR A 1 200 ? 17.814 10.433 -39.298 1.00 76.25 200 TYR A C 1
ATOM 1534 O O . TYR A 1 200 ? 18.857 10.462 -38.646 1.00 76.25 200 TYR A O 1
ATOM 1542 N N . GLN A 1 201 ? 17.589 11.252 -40.324 1.00 74.44 201 GLN A N 1
ATOM 1543 C CA . GLN A 1 201 ? 18.395 12.439 -40.599 1.00 74.44 201 GLN A CA 1
ATOM 1544 C C . GLN A 1 201 ? 17.621 13.655 -40.098 1.00 74.44 201 GLN A C 1
ATOM 1546 O O . GLN A 1 201 ? 16.516 13.929 -40.562 1.00 74.44 201 GLN A O 1
ATOM 1551 N N . LEU A 1 202 ? 18.183 14.362 -39.119 1.00 79.38 202 LEU A N 1
ATOM 1552 C CA . LEU A 1 202 ? 17.582 15.570 -38.563 1.00 79.38 202 LEU A CA 1
ATOM 1553 C C . LEU A 1 202 ? 18.135 16.799 -39.291 1.00 79.38 202 LEU A C 1
ATOM 1555 O O . LEU A 1 202 ? 19.292 17.167 -39.099 1.00 79.38 202 LEU A O 1
ATOM 1559 N N . LEU A 1 203 ? 17.299 17.455 -40.095 1.00 76.75 203 LEU A N 1
ATOM 1560 C CA . LEU A 1 203 ? 17.564 18.807 -40.587 1.00 76.75 203 LEU A CA 1
ATOM 1561 C C . LEU A 1 203 ? 17.037 19.807 -39.556 1.00 76.75 203 LEU A C 1
ATOM 1563 O O . LEU A 1 203 ? 15.830 19.940 -39.370 1.00 76.75 203 LEU A O 1
ATOM 1567 N N . SER A 1 204 ? 17.950 20.488 -38.866 1.00 75.81 204 SER A N 1
ATOM 1568 C CA . SER A 1 204 ? 17.621 21.551 -37.915 1.00 75.81 204 SER A CA 1
ATOM 1569 C C . SER A 1 204 ? 17.968 22.905 -38.523 1.00 75.81 204 SER A C 1
ATOM 1571 O O . SER A 1 204 ? 19.115 23.139 -38.906 1.00 75.81 204 SER A O 1
ATOM 1573 N N . TYR A 1 205 ? 16.982 23.797 -38.608 1.00 72.94 205 TYR A N 1
ATOM 1574 C CA . TYR A 1 205 ? 17.185 25.176 -39.041 1.00 72.94 205 TYR A CA 1
ATOM 1575 C C . TYR A 1 205 ? 17.155 26.095 -37.814 1.00 72.94 205 TYR A C 1
ATOM 1577 O O . TYR A 1 205 ? 16.130 26.157 -37.130 1.00 72.94 205 TYR A O 1
ATOM 1585 N N . PRO A 1 206 ? 18.240 26.826 -37.509 1.00 69.75 206 PRO A N 1
ATOM 1586 C CA . PRO A 1 206 ? 18.223 27.802 -36.431 1.00 69.75 206 PRO A CA 1
ATOM 1587 C C . PRO A 1 206 ? 17.263 28.947 -36.782 1.00 69.75 206 PRO A C 1
ATOM 1589 O O . PRO A 1 206 ? 17.458 29.668 -37.759 1.00 69.75 206 PRO A O 1
ATOM 1592 N N . VAL A 1 207 ? 16.219 29.123 -35.966 1.00 63.88 207 VAL A N 1
ATOM 1593 C CA . VAL A 1 207 ? 15.208 30.188 -36.134 1.00 63.88 207 VAL A CA 1
ATOM 1594 C C . VAL A 1 207 ? 15.776 31.565 -35.751 1.00 63.88 207 VAL A C 1
ATOM 1596 O O . VAL A 1 207 ? 15.306 32.604 -36.212 1.00 63.88 207 VAL A O 1
ATOM 1599 N N . THR A 1 208 ? 16.830 31.599 -34.936 1.00 65.69 208 THR A N 1
ATOM 1600 C CA . THR A 1 208 ? 17.478 32.829 -34.470 1.00 65.69 208 THR A CA 1
ATOM 1601 C C . THR A 1 208 ? 18.788 33.057 -35.218 1.00 65.69 208 THR A C 1
ATOM 1603 O O . THR A 1 208 ? 19.781 32.372 -34.987 1.00 65.69 208 THR A O 1
ATOM 1606 N N . GLY A 1 209 ? 18.770 34.020 -36.136 1.00 56.66 209 GLY A N 1
ATOM 1607 C CA . GLY A 1 209 ? 19.912 34.404 -36.974 1.00 56.66 209 GLY A CA 1
ATOM 1608 C C . GLY A 1 209 ? 19.520 35.235 -38.201 1.00 56.66 209 GLY A C 1
ATOM 1609 O O . GLY A 1 209 ? 20.381 35.873 -38.802 1.00 56.66 209 GLY A O 1
ATOM 1610 N N . PHE A 1 210 ? 18.224 35.260 -38.538 1.00 57.50 210 PHE A N 1
ATOM 1611 C CA . PHE A 1 210 ? 17.663 36.028 -39.658 1.00 57.50 210 PHE A CA 1
ATOM 1612 C C . PHE A 1 210 ? 17.010 37.360 -39.258 1.00 57.50 210 PHE A C 1
ATOM 1614 O O . PHE A 1 210 ? 16.665 38.137 -40.137 1.00 57.50 210 PHE A O 1
ATOM 1621 N N . LYS A 1 211 ? 16.820 37.643 -37.960 1.00 56.97 211 LYS A N 1
ATOM 1622 C CA . LYS A 1 211 ? 16.202 38.908 -37.516 1.00 56.97 211 LYS A CA 1
ATOM 1623 C C . LYS A 1 211 ? 17.156 40.105 -37.563 1.00 56.97 211 LYS A C 1
ATOM 1625 O O . LYS A 1 211 ? 16.695 41.208 -37.823 1.00 56.97 211 LYS A O 1
ATOM 1630 N N . ASP A 1 212 ? 18.456 39.873 -37.374 1.00 59.38 212 ASP A N 1
ATOM 1631 C CA . ASP A 1 212 ? 19.449 40.950 -37.225 1.00 59.38 212 ASP A CA 1
ATOM 1632 C C . ASP A 1 212 ? 20.375 41.101 -38.444 1.00 59.38 212 ASP A C 1
ATOM 1634 O O . ASP A 1 212 ? 21.276 41.938 -38.444 1.00 59.38 212 ASP A O 1
ATOM 1638 N N . LYS A 1 213 ? 20.177 40.289 -39.490 1.00 62.47 213 LYS A N 1
ATOM 1639 C CA . LYS A 1 213 ? 20.923 40.401 -40.748 1.00 62.47 213 LYS A CA 1
ATOM 1640 C C . LYS A 1 213 ? 20.048 41.107 -41.787 1.00 62.47 213 LYS A C 1
ATOM 1642 O O . LYS A 1 213 ? 18.906 40.680 -41.965 1.00 62.47 213 LYS A O 1
ATOM 1647 N N . PRO A 1 214 ? 20.541 42.159 -42.467 1.00 64.31 214 PRO A N 1
ATOM 1648 C CA . PRO A 1 214 ? 19.804 42.756 -43.574 1.00 64.31 214 PRO A CA 1
ATOM 1649 C C . PRO A 1 214 ? 19.539 41.685 -44.641 1.00 64.31 214 PRO A C 1
ATOM 1651 O O . PRO A 1 214 ? 20.363 40.786 -44.831 1.00 64.31 214 PRO A O 1
ATOM 1654 N N . MET A 1 215 ? 18.380 41.748 -45.310 1.00 66.56 215 MET A N 1
ATOM 1655 C CA . MET A 1 215 ? 18.135 40.871 -46.458 1.00 66.56 215 MET A CA 1
ATOM 1656 C C . MET A 1 215 ? 19.255 41.072 -47.495 1.00 66.56 215 MET A C 1
ATOM 1658 O O . MET A 1 215 ? 19.683 42.215 -47.676 1.00 66.56 215 MET A O 1
ATOM 1662 N N . PRO A 1 216 ? 19.718 40.003 -48.171 1.00 68.38 216 PRO A N 1
ATOM 1663 C CA . PRO A 1 216 ? 20.708 40.137 -49.234 1.00 68.38 216 PRO A CA 1
ATOM 1664 C C . PRO A 1 216 ? 20.189 41.090 -50.313 1.00 68.38 216 PRO A C 1
ATOM 1666 O O . PRO A 1 216 ? 19.003 41.053 -50.654 1.00 68.38 216 PRO A O 1
ATOM 1669 N N . THR A 1 217 ? 21.054 41.946 -50.849 1.00 74.00 217 THR A N 1
ATOM 1670 C CA . THR A 1 217 ? 20.687 42.849 -51.950 1.00 74.00 217 THR A CA 1
ATOM 1671 C C . THR A 1 217 ? 20.500 42.072 -53.256 1.00 74.00 217 THR A C 1
ATOM 1673 O O . THR A 1 217 ? 21.045 40.982 -53.434 1.00 74.00 217 THR A O 1
ATOM 1676 N N . GLU A 1 218 ? 19.736 42.622 -54.209 1.00 70.25 218 GLU A N 1
ATOM 1677 C CA . GLU A 1 218 ? 19.497 41.970 -55.512 1.00 70.25 218 GLU A CA 1
ATOM 1678 C C . GLU A 1 218 ? 20.797 41.613 -56.259 1.00 70.25 218 GLU A C 1
ATOM 1680 O O . GLU A 1 218 ? 20.846 40.604 -56.964 1.00 70.25 218 GLU A O 1
ATOM 1685 N N . GLU A 1 219 ? 21.862 42.397 -56.072 1.00 72.44 219 GLU A N 1
ATOM 1686 C CA . GLU A 1 219 ? 23.183 42.131 -56.656 1.00 72.44 219 GLU A CA 1
ATOM 1687 C C . GLU A 1 219 ? 23.854 40.883 -56.047 1.00 72.44 219 GLU A C 1
ATOM 1689 O O . GLU A 1 219 ? 24.430 40.067 -56.772 1.00 72.44 219 GLU A O 1
ATOM 1694 N N . GLU A 1 220 ? 23.717 40.666 -54.734 1.00 68.44 220 GLU A N 1
ATOM 1695 C CA . GLU A 1 220 ? 24.248 39.481 -54.041 1.00 68.44 220 GLU A CA 1
ATOM 1696 C C . GLU A 1 220 ? 23.479 38.208 -54.414 1.00 68.44 220 GLU A C 1
ATOM 1698 O O . GLU A 1 220 ? 24.059 37.122 -54.489 1.00 68.44 220 GLU A O 1
ATOM 1703 N N . ILE A 1 221 ? 22.176 38.340 -54.682 1.00 72.50 221 ILE A N 1
ATOM 1704 C CA . ILE A 1 221 ? 21.325 37.226 -55.112 1.00 72.50 221 ILE A CA 1
ATOM 1705 C C . ILE A 1 221 ? 21.696 36.787 -56.533 1.00 72.50 221 ILE A C 1
ATOM 1707 O O . ILE A 1 221 ? 21.860 35.588 -56.761 1.00 72.50 221 ILE A O 1
ATOM 1711 N N . LYS A 1 222 ? 21.882 37.729 -57.470 1.00 72.31 222 LYS A N 1
ATOM 1712 C CA . LYS A 1 222 ? 22.276 37.414 -58.856 1.00 72.31 222 LYS A CA 1
ATOM 1713 C C . LYS A 1 222 ? 23.636 36.723 -58.934 1.00 72.31 222 LYS A C 1
ATOM 1715 O O . LYS A 1 222 ? 23.751 35.700 -59.594 1.00 72.31 222 LYS A O 1
ATOM 1720 N N . THR A 1 223 ? 24.621 37.206 -58.180 1.00 72.69 223 THR A N 1
ATOM 1721 C CA . THR A 1 223 ? 25.993 36.660 -58.189 1.00 72.69 223 THR A CA 1
ATOM 1722 C C . THR A 1 223 ? 26.083 35.212 -57.680 1.00 72.69 223 THR A C 1
ATOM 1724 O O . THR A 1 223 ? 27.055 34.522 -57.959 1.00 72.69 223 THR A O 1
ATOM 1727 N N . LYS A 1 224 ? 25.100 34.735 -56.903 1.00 68.19 224 LYS A N 1
ATOM 1728 C CA . LYS A 1 224 ? 25.050 33.339 -56.434 1.00 68.19 224 LYS A CA 1
ATOM 1729 C C . LYS A 1 224 ? 24.218 32.403 -57.312 1.00 68.19 224 LYS A C 1
ATOM 1731 O O . LYS A 1 224 ? 24.263 31.196 -57.079 1.00 68.19 224 LYS A O 1
ATOM 1736 N N . TRP A 1 225 ? 23.419 32.952 -58.224 1.00 61.38 225 TRP A N 1
ATOM 1737 C CA . TRP A 1 225 ? 22.504 32.197 -59.084 1.00 61.38 225 TRP A CA 1
ATOM 1738 C C . TRP A 1 225 ? 22.969 32.098 -60.544 1.00 61.38 225 TRP A C 1
ATOM 1740 O O . TRP A 1 225 ? 22.444 31.249 -61.263 1.00 61.38 225 TRP A O 1
ATOM 1750 N N . GLU A 1 226 ? 23.939 32.918 -60.959 1.00 46.72 226 GLU A N 1
ATOM 1751 C CA . GLU A 1 226 ? 24.766 32.709 -62.162 1.00 46.72 226 GLU A CA 1
ATOM 1752 C C . GLU A 1 226 ? 26.025 31.894 -61.830 1.00 46.72 226 GLU A C 1
ATOM 1754 O O . GLU A 1 226 ? 26.391 31.031 -62.662 1.00 46.72 226 GLU A O 1
#

Sequence (226 aa):
MLETFRKYTISMIAVLVVVFVGLVFFGAGSSNLGFGAPVVVEAYGQKFNQRQLKKFEERHTRLITRLSMSAPGDTQALGEYARTLAGGSGLGPTSNDFVVNRLTLQKAMADFGLRASTPEVEAFIKDTLFWQDSGFNVVAYDDFVKVEMGALGATVKNLNELVAEVICLTKLKEILGAGIEVSRELTEIDMLSAQQRITYQLLSYPVTGFKDKPMPTEEEIKTKWE

Foldseek 3Di:
DVVVCVVCVVVVVVVVVVVVCVCVVVVVPDDDPPPDFDFPDDAPNDTDGPVRQCVVCVLLVLLLVLLVVLFPFASVLSVVLQCQQQPVDPPDGPSRSNVRSLSVLVVVCVVVVNWDDPVNLVCCVWVGRQDDPHTGDPVSVVCCQVPSCVVSVHHVVSSSVSSGSSVSVVVVCCVVCVPDDDDPVVVVVVVVVVVDDDDDDDDDDPPPDPPPDPDDDPVRVVVVVD

Radius of gyration: 31.83 Å; chains: 1; bounding box: 61×59×116 Å

pLDDT: mean 80.34, std 15.21, range [41.44, 97.69]